Protein 3HG7 (pdb70)

Sequence (310 aa):
SQRTLLLLSQDNAHYERRLLKAAHHLPHLRILRADNQSDAEKLIGEAHILMAEPARRAKPLLAKANKLSWFQSTYAGVDVLLDARCRRDYQLTNVRGIFGPLMSEYVFGHLLSLMRQLPLYREQQKQRLWQSHPYQGLKGRTLLILGTGSIGQHIAHTGKHFGMKVLGVSRSGRERAGFDQVYQLPALNKMLAQADVIVSVLPATRETHHLFTASRFEHCKPGAILFNVGRGNAINEGDLLTALRTGKLGMAVLDVFEQEPLPADSPLWGQPNLIITPHNSAYSFPDDVAQIFVRNYIRFIDGQPLDGKIDFD

Radius of gyration: 21.92 Å; Cα contacts (8 Å, |Δi|>4): 563; chains: 1; bounding box: 62×51×42 Å

Secondary structure (DSSP, 8-state):
--EEEEEESTTHHHHHHHHHHS--TTEEEEE-SSHHHHHHHGGG-SEEEE-HHHHGGGGGG-TT--EEEESSS--GGGS-TTS--SSEEE---S--HHHHHHHHHHHHHHHHTTHHHHHHHHHTT---------STT-EEEEE--SHHHHHHHHHHHHTT-EEEEE-SS----TT-SEEE-GGGHHHHHHT-SEEEE-----SSSTTSB-TTTTT-S-TT-EEEE-S-GGGB-HHHHHHHHHTTSSSEEEES--SSSSPPTT-TTTT-TTEEE--S-SS---HHHHHHHHHHHHHHHHTTPPPTTB----

CATH classification: 3.40.50.720 (+1 more: 3.40.50.720)

Foldseek 3Di:
DQAEEEEAECCQVVLVVLVVVVPDPNYHYHYDPALVVCLVPQLRHQEYEYALVRCVVNQVSNVNHAEYEYLALDNVVQLPPPHDDNHWYFYDDDPFQVLLLCLQVVVVVCVQLVVVVVVVCVVVPHDDHDDGDALAAAEEEEEDQPSNLQSNLQSSVVSNHQYEYEPVVQDDDHSHPYYYYDVCLQVSLQRHQEYEYADADDPVLQACVPLPPNLQHDQRHEYEYLHEQRNHDVVSVLVSCVPRSYNAYEYAYHPDPPPPPPDPQVVRPRYHYHPNPSGRSDSVSSSVLVVVQVVCVVVVHDHPRTDDSD

Organism: Aeromonas salmonicida (strain A449) (NCBI:txid382245)

Solvent-accessible surface area: 15773 Å² total; per-residue (Å²): 92,126,63,6,0,0,0,0,2,123,31,3,63,51,0,35,141,36,2,135,82,43,163,21,79,115,14,87,36,32,87,0,86,76,86,68,66,0,55,154,45,1,30,70,0,43,0,0,0,0,10,4,75,64,0,66,79,0,5,87,108,1,107,110,13,48,0,0,0,0,2,88,51,41,9,71,68,0,60,35,96,210,21,59,105,95,18,54,0,0,22,1,137,42,43,13,3,69,46,10,6,116,23,0,8,43,40,0,57,29,33,28,102,60,100,70,54,73,152,98,16,143,130,118,227,81,246,93,80,57,127,123,117,31,12,174,54,54,16,0,1,0,0,11,12,44,58,42,1,48,65,0,0,93,24,0,88,143,74,40,1,90,0,7,0,8,26,169,86,19,169,100,85,64,20,17,59,79,9,62,14,77,105,14,1,78,136,19,4,59,76,0,20,2,5,0,0,21,24,93,48,68,210,126,14,96,50,14,4,18,37,57,148,10,8,114,17,78,105,47,0,10,1,0,1,10,14,91,6,46,4,1,36,27,47,41,0,15,77,4,7,160,84,50,70,6,20,37,0,0,1,0,2,14,86,109,73,123,18,55,104,134,17,89,2,132,64,16,126,30,11,49,38,20,107,103,88,11,23,79,9,98,9,80,56,0,6,98,11,0,38,110,0,2,88,72,28,65,94,72,101,120,14,49,14,106,35,107,32,155

Nearest PDB structures (foldseek):
  3hg7-assembly1_A  TM=1.003E+00  e=1.776E-60  Aeromonas salmonicida subsp. salmonicida A449
  5vg6-assembly2_B  TM=8.507E-01  e=3.715E-24  Xanthobacter autotrophicus Py2
  4zqb-assembly1_B  TM=8.256E-01  e=4.525E-23  Cereibacter sphaeroides 2.4.1
  3pp8-assembly1_A-2  TM=8.380E-01  e=1.634E-21  Salmonella enterica subsp. enterica serovar Typhimurium str. LT2
  5vg6-assembly5_G  TM=8.873E-01  e=4.651E-19  Xanthobacter autotrophicus Py2

InterPro domains:
  IPR006140 D-isomer specific 2-hydroxyacid dehydrogenase, NAD-binding domain [PF02826] (107-278)
  IPR036291 NAD(P)-binding domain superfamily [SSF51735] (101-279)

B-factor: mean 23.57, std 11.29, range [4.52, 69.73]

Structure (mmCIF, N/CA/C/O backbone):
data_3HG7
#
_entry.id   3HG7
#
_cell.length_a   117.055
_cell.length_b   117.055
_cell.length_c   64.336
_cell.angle_alpha   90.000
_cell.angle_beta   90.000
_cell.angle_gamma   90.000
#
_symmetry.space_group_name_H-M   'P 43 21 2'
#
loop_
_entity.id
_entity.type
_entity.pdbx_description
1 polymer 'D-isomer specific 2-hydroxyacid dehydrogenase family protein'
2 non-polymer GLYCEROL
3 water water
#
loop_
_atom_site.group_PDB
_atom_site.id
_atom_site.type_symbol
_atom_site.label_atom_id
_atom_site.label_alt_id
_atom_site.label_comp_id
_atom_site.label_asym_id
_atom_site.label_entity_id
_atom_site.label_seq_id
_atom_site.pdbx_PDB_ins_code
_atom_site.Cartn_x
_atom_site.Cartn_y
_atom_site.Cartn_z
_atom_site.occupancy
_atom_site.B_iso_or_equiv
_atom_site.auth_seq_id
_atom_site.auth_comp_id
_atom_site.auth_asym_id
_atom_site.auth_atom_id
_atom_site.pdbx_PDB_model_num
ATOM 1 N N . SER A 1 4 ? 18.322 -48.950 6.039 1.00 41.19 4 SER A N 1
ATOM 2 C CA . SER A 1 4 ? 18.760 -47.692 5.320 1.00 40.93 4 SER A CA 1
ATOM 3 C C . SER A 1 4 ? 18.934 -46.455 6.255 1.00 39.36 4 SER A C 1
ATOM 4 O O . SER A 1 4 ? 18.395 -45.394 5.979 1.00 40.31 4 SER A O 1
ATOM 7 N N . GLN A 1 5 ? 19.727 -46.632 7.324 1.00 36.63 5 GLN A N 1
ATOM 8 C CA . GLN A 1 5 ? 20.013 -45.676 8.463 1.00 33.29 5 GLN A CA 1
ATOM 9 C C . GLN A 1 5 ? 18.903 -45.359 9.473 1.00 28.30 5 GLN A C 1
ATOM 10 O O . GLN A 1 5 ? 19.003 -45.799 10.622 1.00 28.45 5 GLN A O 1
ATOM 16 N N . ARG A 1 6 ? 17.914 -44.545 9.096 1.00 22.88 6 ARG A N 1
ATOM 17 C CA . ARG A 1 6 ? 16.668 -44.516 9.854 1.00 18.61 6 ARG A CA 1
ATOM 18 C C . ARG A 1 6 ? 15.562 -45.145 9.031 1.00 15.54 6 ARG A C 1
ATOM 19 O O . ARG A 1 6 ? 15.656 -45.219 7.802 1.00 15.54 6 ARG A O 1
ATOM 27 N N . THR A 1 7 ? 14.516 -45.575 9.729 1.00 12.51 7 THR A N 1
ATOM 28 C CA . THR A 1 7 ? 13.323 -46.165 9.112 1.00 10.33 7 THR A CA 1
ATOM 29 C C . THR A 1 7 ? 12.093 -45.339 9.464 1.00 9.80 7 THR A C 1
ATOM 30 O O . THR A 1 7 ? 11.894 -45.020 10.626 1.00 10.22 7 THR A O 1
ATOM 34 N N . LEU A 1 8 ? 11.322 -44.978 8.447 1.00 9.85 8 LEU A N 1
ATOM 35 C CA . LEU A 1 8 ? 10.026 -44.320 8.603 1.00 9.86 8 LEU A CA 1
ATOM 36 C C . LEU A 1 8 ? 8.966 -45.388 8.324 1.00 10.71 8 LEU A C 1
ATOM 37 O O . LEU A 1 8 ? 9.072 -46.110 7.333 1.00 12.25 8 LEU A O 1
ATOM 42 N N . LEU A 1 9 ? 7.959 -45.478 9.188 1.00 10.71 9 LEU A N 1
ATOM 43 C CA . LEU A 1 9 ? 6.803 -46.338 8.896 1.00 9.85 9 LEU A CA 1
ATOM 44 C C . LEU A 1 9 ? 5.581 -45.467 8.615 1.00 8.53 9 LEU A C 1
ATOM 45 O O . LEU A 1 9 ? 5.270 -44.607 9.426 1.00 7.88 9 LEU A O 1
ATOM 50 N N . LEU A 1 10 ? 4.880 -45.747 7.496 1.00 8.71 10 LEU A N 1
ATOM 51 C CA . LEU A 1 10 ? 3.658 -45.031 7.104 1.00 10.44 10 LEU A CA 1
ATOM 5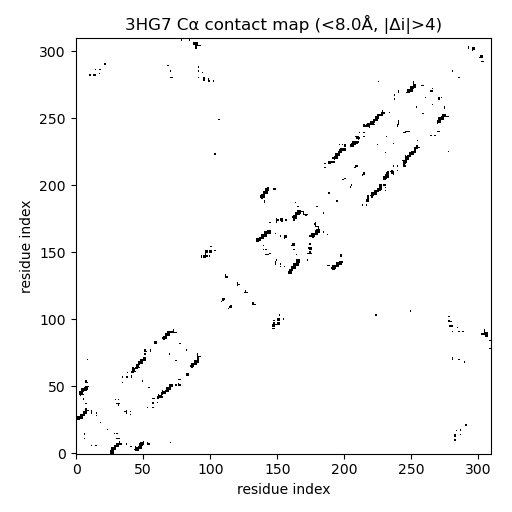2 C C . LEU A 1 10 ? 2.473 -45.891 7.523 1.00 11.13 10 LEU A C 1
ATOM 53 O O . LEU A 1 10 ? 2.393 -47.046 7.122 1.00 12.76 10 LEU A O 1
ATOM 58 N N . LEU A 1 11 ? 1.629 -45.337 8.386 1.00 11.65 11 LEU A N 1
ATOM 59 C CA . LEU A 1 11 ? 0.462 -46.024 8.935 1.00 12.89 11 LEU A CA 1
ATOM 60 C C . LEU A 1 11 ? -0.746 -45.053 8.823 1.00 11.83 11 LEU A C 1
ATOM 61 O O . LEU A 1 11 ? -1.373 -44.638 9.840 1.00 11.61 11 LEU A O 1
ATOM 66 N N . SER A 1 12 ? -1.054 -44.708 7.567 1.00 10.51 12 SER A N 1
ATOM 67 C CA . SER A 1 12 ? -2.106 -43.752 7.225 1.00 10.68 12 SER A CA 1
ATOM 68 C C . SER A 1 12 ? -3.085 -44.300 6.175 1.00 11.51 12 SER A C 1
ATOM 69 O O . SER A 1 12 ? -2.699 -45.067 5.307 1.00 10.53 12 SER A O 1
ATOM 72 N N . GLN A 1 13 ? -4.337 -43.835 6.228 1.00 12.86 13 GLN A N 1
ATOM 73 C CA . GLN A 1 13 ? -5.301 -44.221 5.186 1.00 14.35 13 GLN A CA 1
ATOM 74 C C . GLN A 1 13 ? -4.836 -43.638 3.854 1.00 13.73 13 GLN A C 1
ATOM 75 O O . GLN A 1 13 ? -5.196 -44.137 2.806 1.00 14.43 13 GLN A O 1
ATOM 81 N N . ASP A 1 14 ? -3.971 -42.614 3.914 1.00 11.36 14 ASP A N 1
ATOM 82 C CA . ASP A 1 14 ? -3.380 -42.029 2.719 1.00 12.75 14 ASP A CA 1
ATOM 83 C C . ASP A 1 14 ? -1.978 -42.545 2.370 1.00 13.39 14 ASP A C 1
ATOM 84 O O . ASP A 1 14 ? -1.221 -41.869 1.653 1.00 13.87 14 ASP A O 1
ATOM 89 N N . ASN A 1 15 ? -1.625 -43.730 2.871 1.00 11.86 15 ASN A N 1
ATOM 90 C CA . ASN A 1 15 ? -0.306 -44.328 2.623 1.00 12.06 15 ASN A CA 1
ATOM 91 C C . ASN A 1 15 ? 0.188 -44.261 1.175 1.00 12.73 15 ASN A C 1
ATOM 92 O O . ASN A 1 15 ? 1.361 -43.987 0.932 1.00 12.59 15 ASN A O 1
ATOM 97 N N . ALA A 1 16 ? -0.678 -44.602 0.223 1.00 12.25 16 ALA A N 1
ATOM 98 C CA . ALA A 1 16 ? -0.252 -44.655 -1.158 1.00 14.73 16 ALA A CA 1
ATOM 99 C C . ALA A 1 16 ? 0.233 -43.267 -1.625 1.00 14.81 16 ALA A C 1
ATOM 100 O O . ALA A 1 16 ? 1.297 -43.151 -2.250 1.00 13.75 16 ALA A O 1
ATOM 102 N N . HIS A 1 17 ? -0.526 -42.236 -1.260 1.00 14.82 17 HIS A N 1
ATOM 103 C CA . HIS A 1 17 ? -0.198 -40.854 -1.588 1.00 16.25 17 HIS A CA 1
ATOM 104 C C . HIS A 1 17 ? 1.083 -40.448 -0.834 1.00 15.57 17 HIS A C 1
ATOM 105 O O . HIS A 1 17 ? 2.019 -39.926 -1.431 1.00 16.37 17 HIS A O 1
ATOM 112 N N . TYR A 1 18 ? 1.134 -40.710 0.467 1.00 13.32 18 TYR A N 1
ATOM 113 C CA . TYR A 1 18 ? 2.367 -40.370 1.230 1.00 13.09 18 TYR A CA 1
ATOM 114 C C . TYR A 1 18 ? 3.623 -41.038 0.679 1.00 14.22 18 TYR A C 1
ATOM 115 O O . TYR A 1 18 ? 4.711 -40.418 0.623 1.00 14.41 18 TYR A O 1
ATOM 124 N N . GLU A 1 19 ? 3.504 -42.317 0.326 1.00 15.34 19 GLU A N 1
ATOM 125 C CA . GLU A 1 19 ? 4.668 -43.061 -0.180 1.00 16.69 19 GLU A CA 1
ATOM 126 C C . GLU A 1 19 ? 5.195 -42.451 -1.478 1.00 17.40 19 GLU A C 1
ATOM 127 O O . GLU A 1 19 ? 6.415 -42.315 -1.641 1.00 18.34 19 GLU A O 1
ATOM 133 N N . ARG A 1 20 ? 4.271 -42.114 -2.381 1.00 17.75 20 ARG A N 1
ATOM 134 C CA A ARG A 1 20 ? 4.616 -41.459 -3.641 0.50 17.61 20 ARG A CA 1
ATOM 135 C CA B ARG A 1 20 ? 4.558 -41.436 -3.644 0.50 17.92 20 ARG A CA 1
ATOM 136 C C . ARG A 1 20 ? 5.316 -40.135 -3.356 1.00 17.85 20 ARG A C 1
ATOM 137 O O . ARG A 1 20 ? 6.384 -39.881 -3.894 1.00 18.41 20 ARG A O 1
ATOM 152 N N . LEU A 1 21 ? 4.729 -39.314 -2.499 1.00 17.70 21 LEU A N 1
ATOM 153 C CA . LEU A 1 21 ? 5.271 -37.981 -2.218 1.00 18.28 21 LEU A CA 1
ATOM 154 C C . LEU A 1 21 ? 6.646 -38.022 -1.562 1.00 18.48 21 LEU A C 1
ATOM 155 O O . LEU A 1 21 ? 7.575 -37.273 -1.944 1.00 18.14 21 LEU A O 1
ATOM 160 N N . LEU A 1 22 ? 6.765 -38.888 -0.567 1.00 18.21 22 LEU A N 1
ATOM 161 C CA . LEU A 1 22 ? 8.030 -39.070 0.155 1.00 18.73 22 LEU A CA 1
ATOM 162 C C . LEU A 1 22 ? 9.153 -39.697 -0.670 1.00 20.64 22 LEU A C 1
ATOM 163 O O . LEU A 1 22 ? 10.329 -39.383 -0.457 1.00 19.80 22 LEU A O 1
ATOM 168 N N . LYS A 1 23 ? 8.795 -40.585 -1.598 1.00 22.85 23 LYS A N 1
ATOM 169 C CA . LYS A 1 23 ? 9.762 -41.158 -2.537 1.00 25.24 23 LYS A CA 1
ATOM 170 C C . LYS A 1 23 ? 10.236 -40.104 -3.546 1.00 26.97 23 LYS A C 1
ATOM 171 O O . LYS A 1 23 ? 11.362 -40.179 -4.046 1.00 27.46 23 LYS A O 1
ATOM 177 N N . ALA A 1 24 ? 9.377 -39.123 -3.826 1.00 27.41 24 ALA A N 1
ATOM 178 C CA . ALA A 1 24 ? 9.731 -38.034 -4.733 1.00 29.12 24 ALA A CA 1
ATOM 179 C C . ALA A 1 24 ? 10.698 -37.060 -4.050 1.00 30.73 24 ALA A C 1
ATOM 180 O O . ALA A 1 24 ? 11.553 -36.458 -4.713 1.00 30.67 24 ALA A O 1
ATOM 182 N N . ALA A 1 25 ? 10.575 -36.941 -2.723 1.00 31.12 25 ALA A N 1
ATOM 183 C CA . ALA A 1 25 ? 11.365 -35.990 -1.928 1.00 31.99 25 ALA A CA 1
ATOM 184 C C . ALA A 1 25 ? 12.838 -36.376 -1.797 1.00 33.19 25 ALA A C 1
ATOM 185 O O . ALA A 1 25 ? 13.661 -35.545 -1.389 1.00 33.63 25 ALA A O 1
ATOM 187 N N . HIS A 1 26 ? 13.146 -37.632 -2.130 1.00 33.50 26 HIS A N 1
ATOM 188 C CA A HIS A 1 26 ? 14.519 -38.146 -2.105 0.50 34.14 26 HIS A CA 1
ATOM 189 C CA B HIS A 1 26 ? 14.504 -38.170 -2.079 0.50 34.09 26 HIS A CA 1
ATOM 190 C C . HIS A 1 26 ? 15.251 -37.723 -0.818 1.00 34.22 26 HIS A C 1
ATOM 191 O O . HIS A 1 26 ? 16.089 -36.817 -0.838 1.00 35.19 26 HIS A O 1
ATOM 204 N N . LEU A 1 27 ? 14.900 -38.371 0.292 1.00 32.56 27 LEU A N 1
ATOM 205 C CA . LEU A 1 27 ? 15.484 -38.117 1.597 1.00 30.99 27 LEU A CA 1
ATOM 206 C C . LEU A 1 27 ? 16.526 -39.191 1.795 1.00 29.12 27 LEU A C 1
ATOM 207 O O . LEU A 1 27 ? 16.208 -40.382 1.773 1.00 27.32 27 LEU A O 1
ATOM 212 N N . PRO A 1 28 ? 17.793 -38.780 1.944 1.00 28.96 28 PRO A N 1
ATOM 213 C CA . PRO A 1 28 ? 18.854 -39.779 2.049 1.00 28.06 28 PRO A CA 1
ATOM 214 C C . PRO A 1 28 ? 18.838 -40.465 3.412 1.00 26.28 28 PRO A C 1
ATOM 215 O O . PRO A 1 28 ? 18.343 -39.902 4.381 1.00 26.18 28 PRO A O 1
ATOM 219 N N . HIS A 1 29 ? 19.348 -41.687 3.469 1.00 26.13 29 HIS A N 1
ATOM 220 C CA . HIS A 1 29 ? 19.485 -42.418 4.721 1.00 25.60 29 HIS A CA 1
ATOM 221 C C . HIS A 1 29 ? 18.123 -42.632 5.407 1.00 23.01 29 HIS A C 1
ATOM 222 O O . HIS A 1 29 ? 18.038 -42.664 6.643 1.00 22.88 29 HIS A O 1
ATOM 229 N N . LEU A 1 30 ? 17.058 -42.774 4.616 1.00 20.30 30 LEU A N 1
ATOM 230 C CA . LEU A 1 30 ? 15.745 -43.050 5.202 1.00 18.57 30 LEU A CA 1
ATOM 231 C C . LEU A 1 30 ? 15.044 -44.184 4.477 1.00 17.52 30 LEU A C 1
ATOM 232 O O . LEU A 1 30 ? 14.686 -44.030 3.321 1.00 18.04 30 LEU A O 1
ATOM 237 N N . ARG A 1 31 ? 14.866 -45.314 5.154 1.00 17.19 31 ARG A N 1
ATOM 238 C CA . ARG A 1 31 ? 14.072 -46.426 4.583 1.00 17.95 31 ARG A CA 1
ATOM 239 C C . ARG A 1 31 ? 12.592 -46.140 4.868 1.00 17.60 31 ARG A C 1
ATOM 240 O O . ARG A 1 31 ? 12.225 -45.916 6.023 1.00 18.42 31 ARG A O 1
ATOM 248 N N . ILE A 1 32 ? 11.759 -46.186 3.832 1.00 16.02 32 ILE A N 1
ATOM 249 C CA . ILE A 1 32 ? 10.332 -45.873 3.952 1.00 16.53 32 ILE A CA 1
ATOM 250 C C . ILE A 1 32 ? 9.533 -47.158 3.852 1.00 16.23 32 ILE A C 1
ATOM 251 O O . ILE A 1 32 ? 9.588 -47.861 2.832 1.00 17.04 32 ILE A O 1
ATOM 256 N N . LEU A 1 33 ? 8.845 -47.489 4.934 1.00 15.28 33 LEU A N 1
ATOM 257 C CA . LEU A 1 33 ? 8.103 -48.737 5.005 1.00 15.49 33 LEU A CA 1
ATOM 258 C C . LEU A 1 33 ? 6.665 -48.352 5.087 1.00 15.19 33 LEU A C 1
ATOM 259 O O . LEU A 1 33 ? 6.347 -47.228 5.487 1.00 14.26 33 LEU A O 1
ATOM 264 N N . ARG A 1 34 ? 5.795 -49.282 4.700 1.00 14.98 34 ARG A N 1
ATOM 265 C CA . ARG A 1 34 ? 4.393 -48.949 4.674 1.00 14.85 34 ARG A CA 1
ATOM 266 C C . ARG A 1 34 ? 3.596 -50.113 5.253 1.00 14.02 34 ARG A C 1
ATOM 267 O O . ARG A 1 34 ? 3.874 -51.279 4.942 1.00 13.26 34 ARG A O 1
ATOM 275 N N . ALA A 1 35 ? 2.591 -49.810 6.072 1.00 13.74 35 ALA A N 1
ATOM 276 C CA . ALA A 1 35 ? 1.651 -50.880 6.480 1.00 14.25 35 ALA A CA 1
ATOM 277 C C . ALA A 1 35 ? 0.222 -50.418 6.333 1.00 12.28 35 ALA A C 1
ATOM 278 O O . ALA A 1 35 ? -0.163 -49.471 6.990 1.00 11.07 35 ALA A O 1
ATOM 280 N N . ASP A 1 36 ? -0.552 -51.092 5.465 1.00 12.78 36 ASP A N 1
ATOM 281 C CA . ASP A 1 36 ? -1.939 -50.711 5.157 1.00 14.03 36 ASP A CA 1
ATOM 282 C C . ASP A 1 36 ? -2.995 -51.304 6.084 1.00 13.43 36 ASP A C 1
ATOM 283 O O . ASP A 1 36 ? -4.175 -50.938 5.991 1.00 14.15 36 ASP A O 1
ATOM 288 N N . ASN A 1 37 ? -2.571 -52.223 6.961 1.00 13.11 37 ASN A N 1
ATOM 289 C CA . ASN A 1 37 ? -3.414 -52.698 8.044 1.00 14.14 37 ASN A CA 1
ATOM 290 C C . ASN A 1 37 ? -2.629 -52.893 9.337 1.00 14.52 37 ASN A C 1
ATOM 291 O O . ASN A 1 37 ? -1.403 -52.712 9.360 1.00 14.44 37 ASN A O 1
ATOM 296 N N . GLN A 1 38 ? -3.336 -53.218 10.418 1.00 15.58 38 GLN A N 1
ATOM 297 C CA . GLN A 1 38 ? -2.685 -53.325 11.719 1.00 16.64 38 GLN A CA 1
ATOM 298 C C . GLN A 1 38 ? -1.786 -54.541 11.804 1.00 16.20 38 GLN A C 1
ATOM 299 O O . GLN A 1 38 ? -0.702 -54.468 12.389 1.00 16.96 38 GLN A O 1
ATOM 305 N N . SER A 1 39 ? -2.214 -55.645 11.195 1.00 15.71 39 SER A N 1
ATOM 306 C CA . SER A 1 39 ? -1.442 -56.870 11.188 1.00 16.61 39 SER A CA 1
ATOM 307 C C . SER A 1 39 ? -0.034 -56.697 10.587 1.00 17.41 39 SER A C 1
ATOM 308 O O . SER A 1 39 ? 0.970 -57.143 11.173 1.00 17.53 39 SER A O 1
ATOM 311 N N . ASP A 1 40 ? 0.044 -56.056 9.421 1.00 17.56 40 ASP A N 1
ATOM 312 C CA . ASP A 1 40 ? 1.346 -55.779 8.794 1.00 17.58 40 ASP A CA 1
ATOM 313 C C . ASP A 1 40 ? 2.150 -54.813 9.643 1.00 17.76 40 ASP A C 1
ATOM 314 O O . ASP A 1 40 ? 3.378 -54.930 9.744 1.00 19.40 40 ASP A O 1
ATOM 319 N N . ALA A 1 41 ? 1.476 -53.869 10.286 1.00 16.91 41 ALA A N 1
ATOM 320 C CA . ALA A 1 41 ? 2.184 -52.914 11.144 1.00 17.44 41 ALA A CA 1
ATOM 321 C C . ALA A 1 41 ? 2.820 -53.572 12.368 1.00 18.46 41 ALA A C 1
ATOM 322 O O . ALA A 1 41 ? 3.896 -53.149 12.819 1.00 18.19 41 ALA A O 1
ATOM 324 N N . GLU A 1 42 ? 2.166 -54.609 12.907 1.00 18.84 42 GLU A N 1
ATOM 325 C CA . GLU A 1 42 ? 2.700 -55.349 14.074 1.00 18.76 42 GLU A CA 1
ATOM 326 C C . GLU A 1 42 ? 4.117 -55.791 13.881 1.00 18.68 42 GLU A C 1
ATOM 327 O O . GLU A 1 42 ? 4.910 -55.765 14.822 1.00 17.95 42 GLU A O 1
ATOM 333 N N . LYS A 1 43 ? 4.421 -56.243 12.667 1.00 18.72 43 LYS A N 1
ATOM 334 C CA . LYS A 1 43 ? 5.707 -56.767 12.343 1.00 20.08 43 LYS A CA 1
ATOM 335 C C . LYS A 1 43 ? 6.749 -55.693 12.132 1.00 18.89 43 LYS A C 1
ATOM 336 O O . LYS A 1 43 ? 7.942 -55.981 12.200 1.00 20.16 43 LYS A O 1
ATOM 342 N N . LEU A 1 44 ? 6.305 -54.471 11.867 1.00 17.13 44 LEU A N 1
ATOM 343 C CA . LEU A 1 44 ? 7.218 -53.430 11.396 1.00 15.95 44 LEU A CA 1
ATOM 344 C C . LEU A 1 44 ? 7.462 -52.299 12.368 1.00 14.12 44 LEU A C 1
ATOM 345 O O . LEU A 1 44 ? 8.498 -51.655 12.280 1.00 14.15 44 LEU A O 1
ATOM 350 N N . ILE A 1 45 ? 6.549 -52.064 13.299 1.00 12.60 45 ILE A N 1
ATOM 351 C CA . ILE A 1 45 ? 6.612 -50.815 14.064 1.00 13.11 45 ILE A CA 1
ATOM 352 C C . ILE A 1 45 ? 7.817 -50.767 14.997 1.00 13.12 45 ILE A C 1
ATOM 353 O O . ILE A 1 45 ? 8.386 -49.686 15.233 1.00 12.83 45 ILE A O 1
ATOM 358 N N . GLY A 1 46 ? 8.228 -51.939 15.498 1.00 12.95 46 GLY A N 1
ATOM 359 C CA . GLY A 1 46 ? 9.410 -51.990 16.363 1.00 12.80 46 GLY A CA 1
ATOM 360 C C . GLY A 1 46 ? 10.670 -51.528 15.661 1.00 12.23 46 GLY A C 1
ATOM 361 O O . GLY A 1 46 ? 11.643 -51.166 16.330 1.00 11.95 46 GLY A O 1
ATOM 362 N N . GLU A 1 47 ? 10.654 -51.557 14.326 1.00 12.87 47 GLU A N 1
ATOM 363 C CA . GLU A 1 47 ? 11.774 -51.090 13.526 1.00 14.37 47 GLU A CA 1
ATOM 364 C C . GLU A 1 47 ? 11.795 -49.600 13.159 1.00 11.90 47 GLU A C 1
ATOM 365 O O . GLU A 1 47 ? 12.796 -49.122 12.621 1.00 12.75 47 GLU A O 1
ATOM 371 N N . ALA A 1 48 ? 10.720 -48.887 13.470 1.00 9.75 48 ALA A N 1
ATOM 372 C CA . ALA A 1 48 ? 10.554 -47.497 13.000 1.00 9.97 48 ALA A CA 1
ATOM 373 C C . ALA A 1 48 ? 11.170 -46.502 13.966 1.00 9.58 48 ALA A C 1
ATOM 374 O O . ALA A 1 48 ? 10.780 -46.431 15.147 1.00 10.18 48 ALA A O 1
ATOM 376 N N . HIS A 1 49 ? 12.133 -45.737 13.469 1.00 8.96 49 HIS A N 1
ATOM 377 C CA . HIS A 1 49 ? 12.559 -44.534 14.181 1.00 8.99 49 HIS A CA 1
ATOM 378 C C . HIS A 1 49 ? 11.587 -43.372 14.031 1.00 8.59 49 HIS A C 1
ATOM 379 O O . HIS A 1 49 ? 11.466 -42.566 14.941 1.00 8.91 49 HIS A O 1
ATOM 386 N N . ILE A 1 50 ? 10.903 -43.304 12.892 1.00 8.39 50 ILE A N 1
ATOM 387 C CA . ILE A 1 50 ? 9.976 -42.200 12.614 1.00 7.91 50 ILE A CA 1
ATOM 388 C C . ILE A 1 50 ? 8.668 -42.831 12.240 1.00 8.35 50 ILE A C 1
ATOM 389 O O . ILE A 1 50 ? 8.661 -43.828 11.542 1.00 9.20 50 ILE A O 1
ATOM 394 N N . LEU A 1 51 ? 7.558 -42.249 12.682 1.00 7.35 51 LEU A N 1
ATOM 395 C CA . LEU A 1 51 ? 6.246 -42.765 12.278 1.00 8.35 51 LEU A CA 1
ATOM 396 C C . LEU A 1 51 ? 5.391 -41.606 11.717 1.00 9.53 51 LEU A C 1
ATOM 397 O O . LEU A 1 51 ? 5.372 -40.500 12.286 1.00 10.15 51 LEU A O 1
ATOM 402 N N . MET A 1 52 ? 4.690 -41.841 10.607 1.00 10.08 52 MET A N 1
ATOM 403 C CA . MET A 1 52 ? 3.651 -40.876 10.181 1.00 10.41 52 MET A CA 1
ATOM 404 C C . MET A 1 52 ? 2.336 -41.646 10.071 1.00 10.04 52 MET A C 1
ATOM 405 O O . MET A 1 52 ? 2.277 -42.639 9.336 1.00 10.92 52 MET A O 1
ATOM 410 N N . ALA A 1 53 ? 1.324 -41.210 10.813 1.00 10.26 53 ALA A N 1
ATOM 411 C CA . ALA A 1 53 ? 0.109 -42.032 11.014 1.00 10.50 53 ALA A CA 1
ATOM 412 C C . ALA A 1 53 ? -1.024 -41.203 11.530 1.00 10.49 53 ALA A C 1
ATOM 413 O O . ALA A 1 53 ? -0.818 -40.095 12.027 1.00 9.84 53 ALA A O 1
ATOM 415 N N . GLU A 1 54 ? -2.239 -41.749 11.420 1.00 11.02 54 GLU A N 1
ATOM 416 C CA . GLU A 1 54 ? -3.362 -41.172 12.157 1.00 10.74 54 GLU A CA 1
ATOM 417 C C . GLU A 1 54 ? -3.182 -41.684 13.568 1.00 10.73 54 GLU A C 1
ATOM 418 O O . GLU A 1 54 ? -2.794 -42.852 13.761 1.00 9.74 54 GLU A O 1
ATOM 424 N N . PRO A 1 55 ? -3.414 -40.815 14.575 1.00 10.91 55 PRO A N 1
ATOM 425 C CA . PRO A 1 55 ? -3.320 -41.248 15.985 1.00 10.94 55 PRO A CA 1
ATOM 426 C C . PRO A 1 55 ? -4.048 -42.538 16.319 1.00 11.79 55 PRO A C 1
ATOM 427 O O . PRO A 1 55 ? -3.450 -43.406 16.957 1.00 11.31 55 PRO A O 1
ATOM 431 N N . ALA A 1 56 ? -5.309 -42.682 15.888 1.00 12.77 56 ALA A N 1
ATOM 432 C CA . ALA A 1 56 ? -6.055 -43.928 16.185 1.00 13.37 56 ALA A CA 1
ATOM 433 C C . ALA A 1 56 ? -5.404 -45.172 15.591 1.00 12.53 56 ALA A C 1
ATOM 434 O O . ALA A 1 56 ? -5.555 -46.255 16.115 1.00 12.26 56 ALA A O 1
ATOM 436 N N . ARG A 1 57 ? -4.699 -45.038 14.482 1.00 11.25 57 ARG A N 1
ATOM 437 C CA A ARG A 1 57 ? -4.034 -46.216 13.968 0.50 12.08 57 ARG A CA 1
ATOM 438 C CA B ARG A 1 57 ? -3.997 -46.177 13.892 0.50 12.47 57 ARG A CA 1
ATOM 439 C C . ARG A 1 57 ? -2.760 -46.580 14.676 1.00 12.06 57 ARG A C 1
ATOM 440 O O . ARG A 1 57 ? -2.450 -47.771 14.825 1.00 12.00 57 ARG A O 1
ATOM 455 N N . ALA A 1 58 ? -2.045 -45.584 15.129 1.00 11.61 58 ALA A N 1
ATOM 456 C CA . ALA A 1 58 ? -0.793 -45.840 15.851 1.00 11.87 58 ALA A CA 1
ATOM 457 C C . ALA A 1 58 ? -1.034 -46.344 17.265 1.00 13.45 58 ALA A C 1
ATOM 458 O O . ALA A 1 58 ? -0.271 -47.165 17.772 1.00 13.11 58 ALA A O 1
ATOM 460 N N . LYS A 1 59 ? -2.076 -45.827 17.913 1.00 15.11 59 LYS A N 1
ATOM 461 C CA . LYS A 1 59 ? -2.304 -46.062 19.348 1.00 17.52 59 LYS A CA 1
ATOM 462 C C . LYS A 1 59 ? -2.192 -47.510 19.852 1.00 18.70 59 LYS A C 1
ATOM 463 O O . LYS A 1 59 ? -1.503 -47.733 20.861 1.00 19.64 59 LYS A O 1
ATOM 469 N N . PRO A 1 60 ? -2.839 -48.491 19.162 1.00 18.77 60 PRO A N 1
ATOM 470 C CA . PRO A 1 60 ? -2.722 -49.905 19.563 1.00 18.97 60 PRO A CA 1
ATOM 471 C C . PRO A 1 60 ? -1.345 -50.531 19.301 1.00 18.80 60 PRO A C 1
ATOM 472 O O . PRO A 1 60 ? -1.061 -51.619 19.799 1.00 20.29 60 PRO A O 1
ATOM 476 N N . LEU A 1 61 ? -0.507 -49.860 18.520 1.00 17.25 61 LEU A N 1
ATOM 477 C CA . LEU A 1 61 ? 0.810 -50.396 18.167 1.00 15.03 61 LEU A CA 1
ATOM 478 C C . LEU A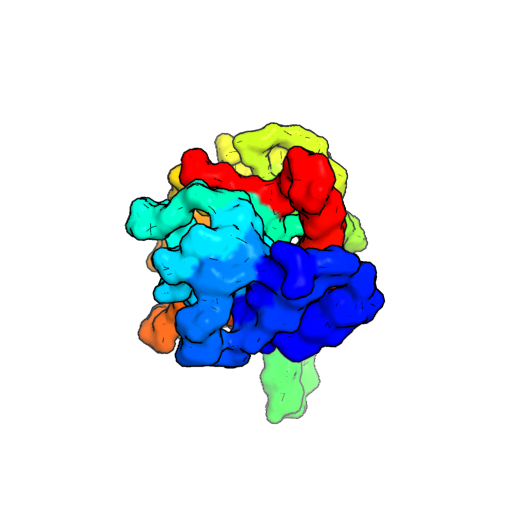 1 61 ? 1.919 -49.719 18.983 1.00 12.74 61 LEU A C 1
ATOM 479 O O . LEU A 1 61 ? 3.062 -50.194 18.996 1.00 12.56 61 LEU A O 1
ATOM 484 N N . LEU A 1 62 ? 1.592 -48.636 19.681 1.00 12.60 62 LEU A N 1
ATOM 485 C CA . LEU A 1 62 ? 2.634 -47.766 20.259 1.00 13.38 62 LEU A CA 1
ATOM 486 C C . LEU A 1 62 ? 3.530 -48.446 21.287 1.00 11.58 62 LEU A C 1
ATOM 487 O O . LEU A 1 62 ? 4.727 -48.143 21.336 1.00 11.19 62 LEU A O 1
ATOM 492 N N . ALA A 1 63 ? 2.972 -49.352 22.105 1.00 10.06 63 ALA A N 1
ATOM 493 C CA . ALA A 1 63 ? 3.817 -50.070 23.095 1.00 10.65 63 ALA A CA 1
ATOM 494 C C . ALA A 1 63 ? 4.923 -50.883 22.446 1.00 10.07 63 ALA A C 1
ATOM 495 O O . ALA A 1 63 ? 5.928 -51.160 23.101 1.00 10.95 63 ALA A O 1
ATOM 497 N N . LYS A 1 64 ? 4.764 -51.254 21.171 1.00 10.33 64 LYS A N 1
ATOM 498 C CA . LYS A 1 64 ? 5.804 -51.995 20.408 1.00 10.44 64 LYS A CA 1
ATOM 499 C C . LYS A 1 64 ? 6.847 -51.100 19.707 1.00 9.88 64 LYS A C 1
ATOM 500 O O . LYS A 1 64 ? 7.870 -51.614 19.192 1.00 9.63 64 LYS A O 1
ATOM 506 N N . ALA A 1 65 ? 6.589 -49.790 19.717 1.00 8.45 65 ALA A N 1
ATOM 507 C CA . ALA A 1 65 ? 7.394 -48.812 18.988 1.00 7.85 65 ALA A CA 1
ATOM 508 C C . ALA A 1 65 ? 8.655 -48.430 19.786 1.00 9.43 65 ALA A C 1
ATOM 509 O O . ALA A 1 65 ? 8.859 -47.259 20.141 1.00 10.28 65 ALA A O 1
ATOM 511 N N . ASN A 1 66 ? 9.491 -49.438 20.053 1.00 8.98 66 ASN A N 1
ATOM 512 C CA . ASN A 1 66 ? 10.617 -49.252 20.970 1.00 10.59 66 ASN A CA 1
ATOM 513 C C . ASN A 1 66 ? 11.884 -48.616 20.376 1.00 12.40 66 ASN A C 1
ATOM 514 O O . ASN A 1 66 ? 12.888 -48.422 21.093 1.00 13.68 66 ASN A O 1
ATOM 519 N N . LYS A 1 67 ? 11.826 -48.276 19.089 1.00 11.08 67 LYS A N 1
ATOM 520 C CA . LYS A 1 67 ? 12.874 -47.465 18.463 1.00 10.37 67 LYS A CA 1
ATOM 521 C C . LYS A 1 67 ? 12.354 -46.077 18.105 1.00 9.80 67 LYS A C 1
ATOM 522 O O . LYS A 1 67 ? 13.068 -45.264 17.495 1.00 9.85 67 LYS A O 1
ATOM 528 N N . LEU A 1 68 ? 11.109 -45.801 18.464 1.00 9.68 68 LEU A N 1
ATOM 529 C CA . LEU A 1 68 ? 10.468 -44.568 18.003 1.00 9.87 68 LEU A CA 1
ATOM 530 C C . LEU A 1 68 ? 11.013 -43.310 18.690 1.00 10.87 68 LEU A C 1
ATOM 531 O O . LEU A 1 68 ? 11.048 -43.255 19.923 1.00 12.05 68 LEU A O 1
ATOM 536 N N . SER A 1 69 ? 11.438 -42.350 17.868 1.00 8.62 69 SER A N 1
ATOM 537 C CA . SER A 1 69 ? 11.993 -41.061 18.253 1.00 9.01 69 SER A CA 1
ATOM 538 C C . SER A 1 69 ? 11.062 -39.899 17.941 1.00 8.61 69 SER A C 1
ATOM 539 O O . SER A 1 69 ? 10.995 -38.896 18.697 1.00 8.94 69 SER A O 1
ATOM 542 N N . TRP A 1 70 ? 10.403 -39.994 16.786 1.00 8.74 70 TRP A N 1
ATOM 543 C CA . TRP A 1 70 ? 9.503 -38.930 16.301 1.00 8.75 70 TRP A CA 1
ATOM 544 C C . TRP A 1 70 ? 8.285 -39.483 15.524 1.00 9.82 70 TRP A C 1
ATOM 545 O O . TRP A 1 70 ? 8.404 -40.263 14.576 1.00 9.13 70 TRP A O 1
ATOM 556 N N . PHE A 1 71 ? 7.112 -39.062 15.977 1.00 9.95 71 PHE A N 1
ATOM 557 C CA . PHE A 1 71 ? 5.813 -39.438 15.368 1.00 10.45 71 PHE A CA 1
ATOM 558 C C . PHE A 1 71 ? 5.183 -38.148 14.865 1.00 9.94 71 PHE A C 1
ATOM 559 O O . PHE A 1 71 ? 4.875 -37.238 15.639 1.00 11.62 71 PHE A O 1
ATOM 567 N N . GLN A 1 72 ? 5.043 -38.057 13.555 1.00 10.22 72 GLN A N 1
ATOM 568 C CA . GLN A 1 72 ? 4.282 -36.990 12.915 1.00 9.43 72 GLN A CA 1
ATOM 569 C C . GLN A 1 72 ? 2.849 -37.493 12.712 1.00 10.09 72 GLN A C 1
ATOM 570 O O . GLN A 1 72 ? 2.617 -38.402 11.880 1.00 9.64 72 GLN A O 1
ATOM 576 N N . SER A 1 73 ? 1.924 -36.927 13.478 1.00 11.56 73 SER A N 1
ATOM 577 C CA . SER A 1 73 ? 0.475 -37.168 13.273 1.00 13.34 73 SER A CA 1
ATOM 578 C C . SER A 1 73 ? -0.006 -36.499 11.984 1.00 13.25 73 SER A C 1
ATOM 579 O O . SER A 1 73 ? 0.451 -35.423 11.626 1.00 13.86 73 SER A O 1
ATOM 582 N N . THR A 1 74 ? -0.930 -37.149 11.274 1.00 13.33 74 THR A N 1
ATOM 583 C CA . THR A 1 74 ? -1.480 -36.571 10.042 1.00 14.46 74 THR A CA 1
ATOM 584 C C . THR A 1 74 ? -2.691 -35.741 10.388 1.00 14.38 74 THR A C 1
ATOM 585 O O . THR A 1 74 ? -3.286 -35.092 9.519 1.00 14.96 74 THR A O 1
ATOM 589 N N . TYR A 1 75 ? -3.073 -35.765 11.655 1.00 14.69 75 TYR A N 1
ATOM 590 C CA . TYR A 1 75 ? -4.253 -35.032 12.109 1.00 16.52 75 TYR A CA 1
ATOM 591 C C . TYR A 1 75 ? -3.850 -33.953 13.089 1.00 15.15 75 TYR A C 1
ATOM 592 O O . TYR A 1 75 ? -2.849 -34.054 13.826 1.00 13.96 75 TYR A O 1
ATOM 601 N N . ALA A 1 76 ? -4.669 -32.910 13.150 1.00 15.09 76 ALA A N 1
ATOM 602 C CA . ALA A 1 76 ? -4.473 -31.899 14.164 1.00 14.63 76 ALA A CA 1
ATOM 603 C C . ALA A 1 76 ? -4.752 -32.470 15.553 1.00 14.13 76 ALA A C 1
ATOM 604 O O . ALA A 1 76 ? -4.048 -32.166 16.502 1.00 14.19 76 ALA A O 1
ATOM 606 N N . GLY A 1 77 ? -5.781 -33.300 15.672 1.00 14.30 77 GLY A N 1
ATOM 607 C CA . GLY A 1 77 ? -6.188 -33.795 16.989 1.00 15.26 77 GLY A CA 1
ATOM 608 C C . GLY A 1 77 ? -5.383 -35.026 17.397 1.00 15.68 77 GLY A C 1
ATOM 609 O O . GLY A 1 77 ? -5.331 -35.998 16.646 1.00 16.61 77 GLY A O 1
ATOM 610 N N . VAL A 1 78 ? -4.796 -35.002 18.588 1.00 15.67 78 VAL A N 1
ATOM 611 C CA . VAL A 1 78 ? -3.910 -36.102 19.039 1.00 17.57 78 VAL A CA 1
ATOM 612 C C . VAL A 1 78 ? -4.303 -36.544 20.435 1.00 19.84 78 VAL A C 1
ATOM 613 O O . VAL A 1 78 ? -3.559 -37.248 21.102 1.00 20.21 78 VAL A O 1
ATOM 617 N N . ASP A 1 79 ? -5.492 -36.127 20.888 1.00 21.75 79 ASP A N 1
ATOM 618 C CA . ASP A 1 79 ? -5.881 -36.420 22.267 1.00 23.39 79 ASP A CA 1
ATOM 619 C C . ASP A 1 79 ? -5.802 -37.864 22.685 1.00 21.28 79 ASP A C 1
ATOM 620 O O . ASP A 1 79 ? -5.504 -38.158 23.838 1.00 21.62 79 ASP A O 1
ATOM 625 N N . VAL A 1 80 ? -6.032 -38.785 21.761 1.00 19.75 80 VAL A N 1
ATOM 626 C CA . VAL A 1 80 ? -5.973 -40.191 22.118 1.00 18.90 80 VAL A CA 1
ATOM 627 C C . VAL A 1 80 ? -4.557 -40.631 22.529 1.00 18.52 80 VAL A C 1
ATOM 628 O O . VAL A 1 80 ? -4.388 -41.658 23.177 1.00 18.98 80 VAL A O 1
ATOM 632 N N . LEU A 1 81 ? -3.555 -39.830 22.165 1.00 17.36 81 LEU A N 1
ATOM 633 C CA . LEU A 1 81 ? -2.150 -40.122 22.486 1.00 17.07 81 LEU A CA 1
ATOM 634 C C . LEU A 1 81 ? -1.674 -39.487 23.801 1.00 18.59 81 LEU A C 1
ATOM 635 O O . LEU A 1 81 ? -0.542 -39.730 24.242 1.00 17.46 81 LEU A O 1
ATOM 640 N N . LEU A 1 82 ? -2.542 -38.691 24.431 1.00 20.13 82 LEU A N 1
ATOM 641 C CA . LEU A 1 82 ? -2.220 -38.059 25.708 1.00 22.93 82 LEU A CA 1
ATOM 642 C C . LEU A 1 82 ? -2.705 -38.916 26.874 1.00 25.05 82 LEU A C 1
ATOM 643 O O . LEU A 1 82 ? -2.501 -38.572 28.046 1.00 25.49 82 LEU A O 1
ATOM 648 N N . ASP A 1 83 ? -3.355 -40.026 26.535 1.00 26.14 83 ASP A N 1
ATOM 649 C CA . ASP A 1 83 ? -3.778 -41.029 27.497 1.00 28.08 83 ASP A CA 1
ATOM 650 C C . ASP A 1 83 ? -2.600 -41.379 28.407 1.00 29.00 83 ASP A C 1
ATOM 651 O O . ASP A 1 83 ? -1.490 -41.646 27.928 1.00 28.62 83 ASP A O 1
ATOM 656 N N . ALA A 1 84 ? -2.850 -41.346 29.717 1.00 29.81 84 ALA A N 1
ATOM 657 C CA . ALA A 1 84 ? -1.837 -41.632 30.731 1.00 30.28 84 ALA A CA 1
ATOM 658 C C . ALA A 1 84 ? -1.236 -43.035 30.600 1.00 30.35 84 ALA A C 1
ATOM 659 O O . ALA A 1 84 ? -0.131 -43.290 31.077 1.00 30.49 84 ALA A O 1
ATOM 661 N N . ARG A 1 85 ? -1.977 -43.935 29.957 1.00 30.59 85 ARG A N 1
ATOM 662 C CA . ARG A 1 85 ? -1.523 -45.306 29.715 1.00 30.61 85 ARG A CA 1
ATOM 663 C C . ARG A 1 85 ? -0.458 -45.396 28.616 1.00 28.78 85 ARG A C 1
ATOM 664 O O . ARG A 1 85 ? 0.256 -46.395 28.540 1.00 28.73 85 ARG A O 1
ATOM 672 N N . CYS A 1 86 ? -0.371 -44.369 27.767 1.00 26.49 86 CYS A N 1
ATOM 673 C CA . CYS A 1 86 ? 0.561 -44.369 26.630 1.00 23.90 86 CYS A CA 1
ATOM 674 C C . CYS A 1 86 ? 1.941 -43.831 26.987 1.00 21.08 86 CYS A C 1
ATOM 675 O O . CYS A 1 86 ? 2.090 -42.937 27.838 1.00 19.50 86 CYS A O 1
ATOM 678 N N . ARG A 1 87 ? 2.937 -44.362 26.282 1.00 19.05 87 ARG A N 1
ATOM 679 C CA . ARG A 1 87 ? 4.316 -43.919 26.395 1.00 17.68 87 ARG A CA 1
ATOM 680 C C . ARG A 1 87 ? 4.490 -42.461 25.985 1.00 17.16 87 ARG A C 1
ATOM 681 O O . ARG A 1 87 ? 3.736 -41.924 25.172 1.00 15.89 87 ARG A O 1
ATOM 689 N N . ARG A 1 88 ? 5.517 -41.836 26.547 1.00 18.40 88 ARG A N 1
ATOM 690 C CA . ARG A 1 88 ? 5.825 -40.449 26.245 1.00 19.75 88 ARG A CA 1
ATOM 691 C C . ARG A 1 88 ? 7.295 -40.234 25.909 1.00 19.13 88 ARG A C 1
ATOM 692 O O . ARG A 1 88 ? 7.787 -39.103 25.954 1.00 20.37 88 ARG A O 1
ATOM 700 N N . ASP A 1 89 ? 7.988 -41.308 25.536 1.00 17.12 89 ASP A N 1
ATOM 701 C CA . ASP A 1 89 ? 9.436 -41.264 25.348 1.00 16.18 89 ASP A CA 1
ATOM 702 C C . ASP A 1 89 ? 9.817 -41.050 23.880 1.00 15.13 89 ASP A C 1
ATOM 703 O O . ASP A 1 89 ? 10.722 -41.720 23.363 1.00 15.23 89 ASP A O 1
ATOM 708 N N . TYR A 1 90 ? 9.098 -40.146 23.228 1.00 14.04 90 TYR A N 1
ATOM 709 C CA . TYR A 1 90 ? 9.298 -39.763 21.836 1.00 12.73 90 TYR A CA 1
ATOM 710 C C . TYR A 1 90 ? 8.734 -38.347 21.597 1.00 12.13 90 TYR A C 1
ATOM 711 O O . TYR A 1 90 ? 7.994 -37.796 22.439 1.00 13.32 90 TYR A O 1
ATOM 720 N N . GLN A 1 91 ? 9.065 -37.760 20.453 1.00 9.59 91 GLN A N 1
ATOM 721 C CA . GLN A 1 91 ? 8.548 -36.449 20.097 1.00 10.87 91 GLN A CA 1
ATOM 722 C C . GLN A 1 91 ? 7.298 -36.639 19.266 1.00 10.55 91 GLN A C 1
ATOM 723 O O . GLN A 1 91 ? 7.347 -37.274 18.217 1.00 9.72 91 GLN A O 1
ATOM 729 N N . LEU A 1 92 ? 6.195 -36.076 19.726 1.00 11.64 92 LEU A N 1
ATOM 730 C CA . LEU A 1 92 ? 4.961 -36.076 18.919 1.00 11.72 92 LEU A CA 1
ATOM 731 C C . LEU A 1 92 ? 4.747 -34.692 18.305 1.00 10.73 92 LEU A C 1
ATOM 732 O O . LEU A 1 92 ? 4.805 -33.681 19.026 1.00 11.60 92 LEU A O 1
ATOM 737 N N . THR A 1 93 ? 4.505 -34.640 16.988 1.00 9.97 93 THR A N 1
ATOM 738 C CA . THR A 1 93 ? 4.045 -33.402 16.340 1.00 10.41 93 THR A CA 1
ATOM 739 C C . THR A 1 93 ? 2.701 -33.606 15.657 1.00 11.56 93 THR A C 1
ATOM 740 O O . THR A 1 93 ? 2.386 -34.698 15.190 1.00 11.00 93 THR A O 1
ATOM 744 N N . ASN A 1 94 ? 1.904 -32.552 15.591 1.00 11.97 94 ASN A N 1
ATOM 745 C CA . ASN A 1 94 ? 0.651 -32.657 14.872 1.00 13.09 94 ASN A CA 1
ATOM 746 C C . ASN A 1 94 ? 0.732 -31.808 13.628 1.00 12.97 94 ASN A C 1
ATOM 747 O O . ASN A 1 94 ? 1.832 -31.367 13.259 1.00 13.24 94 ASN A O 1
ATOM 752 N N . VAL A 1 95 ? -0.423 -31.565 12.993 1.00 12.55 95 VAL A N 1
ATOM 753 C CA . VAL A 1 95 ? -0.523 -30.775 11.785 1.00 13.36 95 VAL A CA 1
ATOM 754 C C . VAL A 1 95 ? -1.194 -29.449 12.168 1.00 15.31 95 VAL A C 1
ATOM 755 O O . VAL A 1 95 ? -2.279 -29.444 12.768 1.00 15.57 95 VAL A O 1
ATOM 759 N N . ARG A 1 96 ? -0.513 -28.333 11.913 1.00 15.67 96 ARG A N 1
ATOM 760 C CA . ARG A 1 96 ? -1.133 -27.030 12.132 1.00 17.66 96 ARG A CA 1
ATOM 761 C C . ARG A 1 96 ? -0.870 -26.031 11.014 1.00 16.24 96 ARG A C 1
ATOM 762 O O . ARG A 1 96 ? 0.050 -26.202 10.227 1.00 14.77 96 ARG A O 1
ATOM 770 N N . GLY A 1 97 ? -1.700 -24.982 10.933 1.00 15.90 97 GLY A N 1
ATOM 771 C CA . GLY A 1 97 ? -1.426 -23.896 10.015 1.00 16.57 97 GLY A CA 1
ATOM 772 C C . GLY A 1 97 ? -1.864 -24.073 8.567 1.00 18.01 97 GLY A C 1
ATOM 773 O O . GLY A 1 97 ? -1.694 -23.151 7.752 1.00 18.34 97 GLY A O 1
ATOM 774 N N . ILE A 1 98 ? -2.457 -25.221 8.234 1.00 17.28 98 ILE A N 1
ATOM 775 C CA . ILE A 1 98 ? -2.809 -25.464 6.844 1.00 17.43 98 ILE A CA 1
ATOM 776 C C . ILE A 1 98 ? -4.329 -25.534 6.613 1.00 17.19 98 ILE A C 1
ATOM 777 O O . ILE A 1 98 ? -4.752 -25.934 5.539 1.00 18.09 98 ILE A O 1
ATOM 782 N N . PHE A 1 99 ? -5.130 -25.161 7.618 1.00 15.94 99 PHE A N 1
ATOM 783 C CA . PHE A 1 99 ? -6.573 -25.403 7.564 1.00 15.04 99 PHE A CA 1
ATOM 784 C C . PHE A 1 99 ? -7.406 -24.150 7.401 1.00 13.88 99 PHE A C 1
ATOM 785 O O . PHE A 1 99 ? -8.617 -24.264 7.337 1.00 13.60 99 PHE A O 1
ATOM 793 N N . GLY A 1 100 ? -6.769 -22.978 7.347 1.00 13.31 100 GLY A N 1
ATOM 794 C CA . GLY A 1 100 ? -7.507 -21.698 7.178 1.00 13.48 100 GLY A CA 1
ATOM 795 C C . GLY A 1 100 ? -8.464 -21.648 5.978 1.00 14.05 100 GLY A C 1
ATOM 796 O O . GLY A 1 100 ? -9.684 -21.487 6.136 1.00 14.14 100 GLY A O 1
ATOM 797 N N . PRO A 1 101 ? -7.922 -21.738 4.757 1.00 14.16 101 PRO A N 1
ATOM 798 C CA . PRO A 1 101 ? -8.774 -21.720 3.576 1.00 14.83 101 PRO A CA 1
ATOM 799 C C . PRO A 1 101 ? -9.871 -22.783 3.553 1.00 13.69 101 PRO A C 1
ATOM 800 O O . PRO A 1 101 ? -10.968 -22.508 3.076 1.00 13.30 101 PRO A O 1
ATOM 804 N N . LEU A 1 102 ? -9.582 -23.991 4.039 1.00 11.77 102 LEU A N 1
ATOM 805 C CA . LEU A 1 102 ? -10.554 -25.056 4.022 1.00 11.61 102 LEU A CA 1
ATOM 806 C C . LEU A 1 102 ? -11.670 -24.765 4.985 1.00 13.19 102 LEU A C 1
ATOM 807 O O . LEU A 1 102 ? -12.849 -25.017 4.669 1.00 13.20 102 LEU A O 1
ATOM 812 N N . MET A 1 103 ? -11.327 -24.202 6.144 1.00 13.40 103 MET A N 1
ATOM 813 C CA . MET A 1 103 ? -12.371 -23.812 7.079 1.00 13.95 103 MET A CA 1
ATOM 814 C C . MET A 1 103 ? -13.220 -22.639 6.584 1.00 14.54 103 MET A C 1
ATOM 815 O O . MET A 1 103 ? -14.403 -22.666 6.789 1.00 13.55 103 MET A O 1
ATOM 820 N N . SER A 1 104 ? -12.621 -21.642 5.927 1.00 15.67 104 SER A N 1
ATOM 821 C CA . SER A 1 104 ? -13.432 -20.569 5.265 1.00 15.98 104 SER A CA 1
ATOM 822 C C . SER A 1 104 ? -14.459 -21.140 4.256 1.00 15.56 104 SER A C 1
ATOM 823 O O . SER A 1 104 ? -15.618 -20.710 4.210 1.00 14.77 104 SER A O 1
ATOM 826 N N . GLU A 1 105 ? -14.016 -22.093 3.439 1.00 15.30 105 GLU A N 1
ATOM 827 C CA . GLU A 1 105 ? -14.880 -22.750 2.453 1.00 16.12 105 GLU A CA 1
ATOM 828 C C . GLU A 1 105 ? -16.057 -23.477 3.104 1.00 13.90 105 GLU A C 1
ATOM 829 O O . GLU A 1 105 ? -17.182 -23.398 2.636 1.00 10.97 105 GLU A O 1
ATOM 835 N N . TYR A 1 106 ? -15.776 -24.200 4.184 1.00 14.13 106 TYR A N 1
ATOM 836 C CA . TYR A 1 106 ? -16.799 -24.965 4.889 1.00 13.62 106 TYR A CA 1
ATOM 837 C C . TYR A 1 106 ? -17.795 -24.022 5.538 1.00 13.15 106 TYR A C 1
ATOM 838 O O . TYR A 1 106 ? -19.025 -24.185 5.398 1.00 12.05 106 TYR A O 1
ATOM 847 N N . VAL A 1 107 ? -17.271 -23.024 6.238 1.00 11.71 107 VAL A N 1
ATOM 848 C CA . VAL A 1 107 ? -18.114 -22.157 7.024 1.00 11.47 107 VAL A CA 1
ATOM 849 C C . VAL A 1 107 ? -18.985 -21.341 6.059 1.00 11.11 107 VAL A C 1
ATOM 850 O O . VAL A 1 107 ? -20.190 -21.298 6.234 1.00 10.97 107 VAL A O 1
ATOM 854 N N . PHE A 1 108 ? -18.369 -20.747 5.034 1.00 11.81 108 PHE A N 1
ATOM 855 C CA . PHE A 1 108 ? -19.154 -19.876 4.125 1.00 13.00 108 PHE A CA 1
ATOM 856 C C . PHE A 1 108 ? -20.019 -20.673 3.129 1.00 12.08 108 PHE A C 1
ATOM 857 O O . PHE A 1 108 ? -21.058 -20.203 2.729 1.00 12.06 108 PHE A O 1
ATOM 865 N N . GLY A 1 109 ? -19.610 -21.886 2.742 1.00 11.29 109 GLY A N 1
ATOM 866 C CA . GLY A 1 109 ? -20.488 -22.748 1.960 1.00 11.58 109 GLY A CA 1
ATOM 867 C C . GLY A 1 109 ? -21.758 -23.057 2.752 1.00 11.62 109 GLY A C 1
ATOM 868 O O . GLY A 1 109 ? -22.881 -22.918 2.247 1.00 11.65 109 GLY A O 1
ATOM 869 N N . HIS A 1 110 ? -21.585 -23.436 4.010 1.00 11.58 110 HIS A N 1
ATOM 870 C CA . HIS A 1 110 ? -22.733 -23.772 4.848 1.00 10.56 110 HIS A CA 1
ATOM 871 C C . HIS A 1 110 ? -23.558 -22.516 5.144 1.00 10.19 110 HIS A C 1
ATOM 872 O O . HIS A 1 110 ? -24.784 -22.542 5.159 1.00 9.08 110 HIS A O 1
ATOM 879 N N . LEU A 1 111 ? -22.862 -21.418 5.369 1.00 9.20 111 LEU A N 1
ATOM 880 C CA . LEU A 1 111 ? -23.533 -20.189 5.706 1.00 9.50 111 LEU A CA 1
ATOM 881 C C . LEU A 1 111 ? -24.366 -19.701 4.519 1.00 10.39 111 LEU A C 1
ATOM 882 O O . LEU A 1 111 ? -25.535 -19.339 4.679 1.00 9.37 111 LEU A O 1
ATOM 887 N N . LEU A 1 112 ? -23.776 -19.706 3.330 1.00 11.38 112 LEU A N 1
ATOM 888 C CA . LEU A 1 112 ? -24.515 -19.204 2.173 1.00 11.74 112 LEU A CA 1
ATOM 889 C C . LEU A 1 112 ? -25.595 -20.219 1.805 1.00 11.23 112 LEU A C 1
ATOM 890 O O . LEU A 1 112 ? -26.658 -19.812 1.369 1.00 11.95 112 LEU A O 1
ATOM 895 N N . SER A 1 113 ? -25.340 -21.527 2.013 1.00 9.37 113 SER A N 1
ATOM 896 C CA . SER A 1 113 ? -26.402 -22.513 1.794 1.00 9.80 113 SER A CA 1
ATOM 897 C C . SER A 1 113 ? -27.667 -22.148 2.576 1.00 10.57 113 SER A C 1
ATOM 898 O O . SER A 1 113 ? -28.772 -22.157 2.029 1.00 10.98 113 SER A O 1
ATOM 901 N N . LEU A 1 114 ? -27.471 -21.823 3.848 1.00 10.56 114 LEU A N 1
ATOM 902 C CA . LEU A 1 114 ? -28.536 -21.424 4.753 1.00 11.44 114 LEU A CA 1
ATOM 903 C C . LEU A 1 114 ? -29.188 -20.098 4.373 1.00 10.55 114 LEU A C 1
ATOM 904 O O . LEU A 1 114 ? -30.416 -19.967 4.294 1.00 11.19 114 LEU A O 1
ATOM 909 N N . MET A 1 115 ? -28.347 -19.088 4.207 1.00 11.14 115 MET A N 1
ATOM 910 C CA . MET A 1 115 ? -28.830 -17.737 3.860 1.00 11.09 115 MET A CA 1
ATOM 911 C C . MET A 1 115 ? -29.659 -17.681 2.564 1.00 10.87 115 MET A C 1
ATOM 912 O O . MET A 1 115 ? -30.623 -16.927 2.487 1.00 10.74 115 MET A O 1
ATOM 917 N N . ARG A 1 116 ? -29.287 -18.473 1.565 1.00 10.67 116 ARG A N 1
ATOM 918 C CA . ARG A 1 116 ? -29.923 -18.436 0.259 1.00 9.76 116 ARG A CA 1
ATOM 919 C C . ARG A 1 116 ? -30.924 -19.562 0.089 1.00 9.65 116 ARG A C 1
ATOM 920 O O . ARG A 1 116 ? -31.476 -19.781 -0.995 1.00 10.33 116 ARG A O 1
ATOM 928 N N . GLN A 1 117 ? -31.085 -20.319 1.169 1.00 9.63 117 GLN A N 1
ATOM 929 C CA . GLN A 1 117 ? -32.059 -21.403 1.217 1.00 10.70 117 GLN A CA 1
ATOM 930 C C . GLN A 1 117 ? -31.896 -22.432 0.114 1.00 8.68 117 GLN A C 1
ATOM 931 O O . GLN A 1 117 ? -32.877 -22.855 -0.489 1.00 7.18 117 GLN A O 1
ATOM 937 N N . LEU A 1 118 ? -30.667 -22.887 -0.140 1.00 7.53 118 LEU A N 1
ATOM 938 C CA . LEU A 1 118 ? -30.466 -23.838 -1.240 1.00 9.25 118 LEU A CA 1
ATOM 939 C C . LEU A 1 118 ? -31.266 -25.118 -1.083 1.00 9.54 118 LEU A C 1
ATOM 940 O O . LEU A 1 118 ? -31.826 -25.606 -2.072 1.00 10.32 118 LEU A O 1
ATOM 945 N N . PRO A 1 119 ? -31.330 -25.674 0.144 1.00 9.33 119 PRO A N 1
ATOM 946 C CA . PRO A 1 119 ? -32.082 -26.931 0.270 1.00 11.65 119 PRO A CA 1
ATOM 947 C C . PRO A 1 119 ? -33.568 -26.754 -0.065 1.00 11.34 119 PRO A C 1
ATOM 948 O O . PRO A 1 119 ? -34.183 -27.649 -0.639 1.00 12.45 119 PRO A O 1
ATOM 952 N N . LEU A 1 120 ? -34.129 -25.600 0.256 1.00 11.48 120 LEU A N 1
ATOM 953 C CA . LEU A 1 120 ? -35.524 -25.330 -0.083 1.00 11.03 120 LEU A CA 1
ATOM 954 C C . LEU A 1 120 ? -35.681 -25.339 -1.595 1.00 10.34 120 LEU A C 1
ATOM 955 O O . LEU A 1 120 ? -36.598 -25.946 -2.147 1.00 11.00 120 LEU A O 1
ATOM 960 N N . TYR A 1 121 ? -34.747 -24.686 -2.296 1.00 9.89 121 TYR A N 1
ATOM 961 C CA . TYR A 1 121 ? -34.841 -24.608 -3.754 1.00 9.00 121 TYR A CA 1
ATOM 962 C C . TYR A 1 121 ? -34.664 -25.950 -4.415 1.00 9.25 121 TYR A C 1
ATOM 963 O O . TYR A 1 121 ? -35.326 -26.221 -5.404 1.00 10.93 121 TYR A O 1
ATOM 972 N N . ARG A 1 122 ? -33.803 -26.788 -3.842 1.00 10.41 122 ARG A N 1
ATOM 973 C CA . ARG A 1 122 ? -33.615 -28.153 -4.313 1.00 12.99 122 ARG A CA 1
ATOM 974 C C . ARG A 1 122 ? -34.955 -28.944 -4.184 1.00 13.43 122 ARG A C 1
ATOM 975 O O . ARG A 1 122 ? -35.370 -29.659 -5.113 1.00 13.52 122 ARG A O 1
ATOM 983 N N . GLU A 1 123 ? -35.618 -28.795 -3.033 1.00 13.30 123 GLU A N 1
ATOM 984 C CA . GLU A 1 123 ? -36.911 -29.448 -2.791 1.00 15.15 123 GLU A CA 1
ATOM 985 C C . GLU A 1 123 ? -37.988 -28.882 -3.716 1.00 13.69 123 GLU A C 1
ATOM 986 O O . GLU A 1 123 ? -38.809 -29.634 -4.241 1.00 13.21 123 GLU A O 1
ATOM 992 N N . GLN A 1 124 ? -37.993 -27.570 -3.961 1.00 12.70 124 GLN A N 1
ATOM 993 C CA . GLN A 1 124 ? -38.947 -27.023 -4.931 1.00 13.51 124 GLN A CA 1
ATOM 994 C C . GLN A 1 124 ? -38.716 -27.545 -6.350 1.00 14.66 124 GLN A C 1
ATOM 995 O O . GLN A 1 124 ? -39.651 -27.689 -7.154 1.00 14.67 124 GLN A O 1
ATOM 1001 N N . GLN A 1 125 ? -37.449 -27.810 -6.663 1.00 14.17 125 GLN A N 1
ATOM 1002 C CA . GLN A 1 125 ? -37.099 -28.265 -7.990 1.00 15.61 125 GLN A CA 1
ATOM 1003 C C . GLN A 1 125 ? -37.652 -29.672 -8.195 1.00 17.10 125 GLN A C 1
ATOM 1004 O O . GLN A 1 125 ? -38.171 -29.973 -9.276 1.00 18.25 125 GLN A O 1
ATOM 1010 N N . LYS A 1 126 ? -37.568 -30.499 -7.152 1.00 18.47 126 LYS A N 1
ATOM 1011 C CA . LYS A 1 126 ? -38.122 -31.860 -7.162 1.00 21.15 126 LYS A CA 1
ATOM 1012 C C . LYS A 1 126 ? -39.610 -31.887 -7.443 1.00 20.94 126 LYS A C 1
ATOM 1013 O O . LYS A 1 126 ? -40.135 -32.892 -7.968 1.00 20.92 126 LYS A O 1
ATOM 1019 N N . GLN A 1 127 ? -40.313 -30.810 -7.077 1.00 19.87 127 GLN A N 1
ATOM 1020 C CA . GLN A 1 127 ? -41.746 -30.728 -7.327 1.00 19.08 127 GLN A CA 1
ATOM 1021 C C . GLN A 1 127 ? -42.111 -29.789 -8.474 1.00 18.21 127 GLN A C 1
ATOM 1022 O O . GLN A 1 127 ? -43.278 -29.453 -8.653 1.00 20.13 127 GLN A O 1
ATOM 1028 N N . ARG A 1 128 ? -41.109 -29.365 -9.239 1.00 17.81 128 ARG A N 1
ATOM 1029 C CA . ARG A 1 128 ? -41.288 -28.474 -10.390 1.00 18.78 128 ARG A CA 1
ATOM 1030 C C . ARG A 1 128 ? -42.049 -27.188 -10.020 1.00 17.45 128 ARG A C 1
ATOM 1031 O O . ARG A 1 128 ? -42.945 -26.754 -10.734 1.00 18.22 128 ARG A O 1
ATOM 1039 N N . LEU A 1 129 ? -41.685 -26.610 -8.886 1.00 16.63 129 LEU A N 1
ATOM 1040 C CA . LEU A 1 129 ? -42.333 -25.418 -8.360 1.00 15.90 129 LEU A CA 1
ATOM 1041 C C . LEU A 1 129 ? -41.360 -24.240 -8.516 1.00 15.75 129 LEU A C 1
ATOM 1042 O O . LEU A 1 129 ? -40.250 -24.286 -7.974 1.00 16.09 129 LEU A O 1
ATOM 1047 N N . TRP A 1 130 ? -41.762 -23.239 -9.295 1.00 14.24 130 TRP A N 1
ATOM 1048 C CA . TRP A 1 130 ? -41.030 -21.977 -9.424 1.00 13.21 130 TRP A CA 1
ATOM 1049 C C . TRP A 1 130 ? -41.561 -21.001 -8.383 1.00 12.95 130 TRP A C 1
ATOM 1050 O O . TRP A 1 130 ? -42.696 -20.500 -8.513 1.00 13.81 130 TRP A O 1
ATOM 1061 N N . GLN A 1 131 ? -40.766 -20.708 -7.359 1.00 12.48 131 GLN A N 1
ATOM 1062 C CA . GLN A 1 131 ? -41.215 -19.733 -6.337 1.00 12.22 131 GLN A CA 1
ATOM 1063 C C . GLN A 1 131 ? -40.057 -19.168 -5.549 1.00 10.15 131 GLN A C 1
ATOM 1064 O O . GLN A 1 131 ? -39.345 -19.906 -4.875 1.00 9.58 131 GLN A O 1
ATOM 1070 N N . SER A 1 132 ? -39.884 -17.858 -5.654 1.00 9.51 132 SER A N 1
ATOM 1071 C CA . SER A 1 132 ? -38.834 -17.188 -4.912 1.00 10.03 132 SER A CA 1
ATOM 1072 C C . SER A 1 132 ? -39.328 -16.828 -3.520 1.00 10.43 132 SER A C 1
ATOM 1073 O O . SER A 1 132 ? -40.516 -16.549 -3.337 1.00 11.57 132 SER A O 1
ATOM 1076 N N . HIS A 1 133 ? -38.416 -16.775 -2.561 1.00 10.12 133 HIS A N 1
ATOM 1077 C CA . HIS A 1 133 ? -38.674 -16.378 -1.167 1.00 10.20 133 HIS A CA 1
ATOM 1078 C C . HIS A 1 133 ? -37.712 -15.274 -0.728 1.00 11.99 133 HIS A C 1
ATOM 1079 O O . HIS A 1 133 ? -36.641 -15.150 -1.305 1.00 12.49 133 HIS A O 1
ATOM 1086 N N . PRO A 1 134 ? -38.070 -14.515 0.319 1.00 11.34 134 PRO A N 1
ATOM 1087 C CA . PRO A 1 134 ? -37.159 -13.474 0.802 1.00 10.68 134 PRO A CA 1
ATOM 1088 C C . PRO A 1 134 ? -35.822 -14.029 1.295 1.00 10.25 134 PRO A C 1
ATOM 1089 O O . PRO A 1 134 ? -35.729 -15.105 1.871 1.00 11.85 134 PRO A O 1
ATOM 1093 N N . TYR A 1 135 ? -34.789 -13.229 1.107 1.00 9.54 135 TYR A N 1
ATOM 1094 C CA . TYR A 1 135 ? -33.502 -13.524 1.697 1.00 8.97 135 TYR A CA 1
ATOM 1095 C C . TYR A 1 135 ? -32.784 -12.203 1.943 1.00 9.52 135 TYR A C 1
ATOM 1096 O O . TYR A 1 135 ? -33.248 -11.135 1.510 1.00 7.59 135 TYR A O 1
ATOM 1105 N N . GLN A 1 136 ? -31.667 -12.279 2.662 1.00 12.41 136 GLN A N 1
ATOM 1106 C CA . GLN A 1 136 ? -30.809 -11.114 2.880 1.00 14.87 136 GLN A CA 1
ATOM 1107 C C . GLN A 1 136 ? -29.381 -11.387 2.426 1.00 12.68 136 GLN A C 1
ATOM 1108 O O . GLN A 1 136 ? -28.952 -12.526 2.340 1.00 11.68 136 GLN A O 1
ATOM 1114 N N . GLY A 1 137 ? -28.629 -10.315 2.169 1.00 12.26 137 GLY A N 1
ATOM 1115 C CA . GLY A 1 137 ? -27.203 -10.490 1.884 1.00 12.46 137 GLY A CA 1
ATOM 1116 C C . GLY A 1 137 ? -26.407 -10.547 3.161 1.00 13.32 137 GLY A C 1
ATOM 1117 O O . GLY A 1 137 ? -26.931 -10.253 4.233 1.00 13.55 137 GLY A O 1
ATOM 1118 N N . LEU A 1 138 ? -25.122 -10.906 3.041 1.00 13.37 138 LEU A N 1
ATOM 1119 C CA . LEU A 1 138 ? -24.206 -10.863 4.168 1.00 15.04 138 LEU A CA 1
ATOM 1120 C C . LEU A 1 138 ? -23.713 -9.462 4.527 1.00 15.64 138 LEU A C 1
ATOM 1121 O O . LEU A 1 138 ? -23.212 -9.252 5.633 1.00 15.13 138 LEU A O 1
ATOM 1126 N N . LYS A 1 139 ? -23.877 -8.494 3.620 1.00 17.03 139 LYS A N 1
ATOM 1127 C CA . LYS A 1 139 ? -23.352 -7.143 3.858 1.00 17.25 139 LYS A CA 1
ATOM 1128 C C . LYS A 1 139 ? -23.803 -6.599 5.207 1.00 17.30 139 LYS A C 1
ATOM 1129 O O . LYS A 1 139 ? -24.996 -6.519 5.500 1.00 17.86 139 LYS A O 1
ATOM 1135 N N . GLY A 1 140 ? -22.844 -6.226 6.030 1.00 17.18 140 GLY A N 1
ATOM 1136 C CA . GLY A 1 140 ? -23.141 -5.539 7.281 1.00 18.19 140 GLY A CA 1
ATOM 1137 C C . GLY A 1 140 ? -23.559 -6.413 8.448 1.00 18.31 140 GLY A C 1
ATOM 1138 O O . GLY A 1 140 ? -23.796 -5.910 9.538 1.00 19.21 140 GLY A O 1
ATOM 1139 N N . ARG A 1 141 ? -23.646 -7.716 8.234 1.00 18.09 141 ARG A N 1
ATOM 1140 C CA . ARG A 1 141 ? -23.958 -8.645 9.309 1.00 17.87 141 ARG A CA 1
ATOM 1141 C C . ARG A 1 141 ? -22.703 -8.886 10.143 1.00 17.58 141 ARG A C 1
ATOM 1142 O O . ARG A 1 141 ? -21.596 -8.651 9.658 1.00 17.70 141 ARG A O 1
ATOM 1150 N N . THR A 1 142 ? -22.878 -9.351 11.383 1.00 16.29 142 THR A N 1
ATOM 1151 C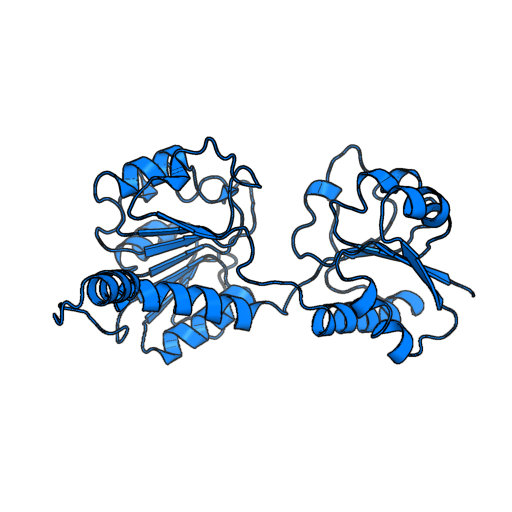 CA . THR A 1 142 ? -21.755 -9.513 12.309 1.00 17.06 142 THR A CA 1
ATOM 1152 C C . THR A 1 142 ? -21.340 -10.957 12.484 1.00 16.59 142 THR A C 1
ATOM 1153 O O . THR A 1 142 ? -22.142 -11.805 12.918 1.00 16.10 142 THR A O 1
ATOM 1157 N N . LEU A 1 143 ? -20.069 -11.207 12.187 1.00 16.28 143 LEU A N 1
ATOM 1158 C CA . LEU A 1 143 ? -19.464 -12.523 12.388 1.00 16.37 143 LEU A CA 1
ATOM 1159 C C . LEU A 1 143 ? -18.719 -12.457 13.712 1.00 17.43 143 LEU A C 1
ATOM 1160 O O . LEU A 1 143 ? -17.877 -11.596 13.873 1.00 17.03 143 LEU A O 1
ATOM 1165 N N . LEU A 1 144 ? -19.067 -13.334 14.656 1.00 18.11 144 LEU A N 1
ATOM 1166 C CA . LEU A 1 144 ? -18.259 -13.568 15.864 1.00 18.39 144 LEU A CA 1
ATOM 1167 C C . LEU A 1 144 ? -17.474 -14.870 15.729 1.00 17.78 144 LEU A C 1
ATOM 1168 O O . LEU A 1 144 ? -18.076 -15.931 15.488 1.00 17.51 144 LEU A O 1
ATOM 1173 N N . ILE A 1 145 ? -16.156 -14.806 15.921 1.00 18.60 145 ILE A N 1
ATOM 1174 C CA . ILE A 1 145 ? -15.309 -16.001 15.870 1.00 19.04 145 ILE A CA 1
ATOM 1175 C C . ILE A 1 145 ? -14.609 -16.193 17.222 1.00 21.51 145 ILE A C 1
ATOM 1176 O O . ILE A 1 145 ? -14.007 -15.244 17.759 1.00 22.38 145 ILE A O 1
ATOM 1181 N N . LEU A 1 146 ? -14.749 -17.397 17.772 1.00 22.04 146 LEU A N 1
ATOM 1182 C CA . LEU A 1 146 ? -14.043 -17.824 18.980 1.00 23.28 146 LEU A CA 1
ATOM 1183 C C . LEU A 1 146 ? -12.816 -18.610 18.563 1.00 24.20 146 LEU A C 1
ATOM 1184 O O . LEU A 1 146 ? -12.906 -19.727 18.058 1.00 24.97 146 LEU A O 1
ATOM 1189 N N . GLY A 1 147 ? -11.660 -18.002 18.766 1.00 25.06 147 GLY A N 1
ATOM 1190 C CA . GLY A 1 147 ? -10.395 -18.593 18.353 1.00 25.67 147 GLY A CA 1
ATOM 1191 C C . GLY A 1 147 ? -9.781 -17.676 17.319 1.00 26.17 147 GLY A C 1
ATOM 1192 O O . GLY A 1 147 ? -10.408 -17.359 16.305 1.00 26.18 147 GLY A O 1
ATOM 1193 N N . THR A 1 148 ? -8.547 -17.260 17.571 1.00 26.51 148 THR A N 1
ATOM 1194 C CA . THR A 1 148 ? -7.918 -16.216 16.780 1.00 27.11 148 THR A CA 1
ATOM 1195 C C . THR A 1 148 ? -6.641 -16.660 16.087 1.00 26.37 148 THR A C 1
ATOM 1196 O O . THR A 1 148 ? -5.856 -15.821 15.615 1.00 26.60 148 THR A O 1
ATOM 1200 N N . GLY A 1 149 ? -6.440 -17.973 16.009 1.00 25.59 149 GLY A N 1
ATOM 1201 C CA . GLY A 1 149 ? -5.256 -18.530 15.380 1.00 24.61 149 GLY A CA 1
ATOM 1202 C C . GLY A 1 149 ? -5.368 -18.411 13.881 1.00 23.64 149 GLY A C 1
ATOM 1203 O O . GLY A 1 149 ? -6.152 -17.611 13.378 1.00 22.47 149 GLY A O 1
ATOM 1204 N N . SER A 1 150 ? -4.628 -19.242 13.154 1.00 22.87 150 SER A N 1
ATOM 1205 C CA . SER A 1 150 ? -4.640 -19.139 11.705 1.00 22.40 150 SER A CA 1
ATOM 1206 C C . SER A 1 150 ? -6.013 -19.494 11.132 1.00 21.51 150 SER A C 1
ATOM 1207 O O . SER A 1 150 ? -6.399 -18.950 10.086 1.00 20.79 150 SER A O 1
ATOM 1210 N N . ILE A 1 151 ? -6.735 -20.388 11.812 1.00 20.28 151 ILE A N 1
ATOM 1211 C CA . ILE A 1 151 ? -8.083 -20.769 11.347 1.00 19.57 151 ILE A CA 1
ATOM 1212 C C . ILE A 1 151 ? -9.048 -19.585 11.540 1.00 19.51 151 ILE A C 1
ATOM 1213 O O . ILE A 1 151 ? -9.742 -19.170 10.590 1.00 19.40 151 ILE A O 1
ATOM 1218 N N . GLY A 1 152 ? -9.085 -19.037 12.756 1.00 18.62 152 GLY A N 1
ATOM 1219 C CA . GLY A 1 152 ? -9.952 -17.879 13.061 1.00 19.00 152 GLY A CA 1
ATOM 1220 C C . GLY A 1 152 ? -9.678 -16.707 12.149 1.00 19.31 152 GLY A C 1
ATOM 1221 O O . GLY A 1 152 ? -10.620 -16.069 11.634 1.00 17.36 152 GLY A O 1
ATOM 1222 N N . GLN A 1 153 ? -8.390 -16.409 11.965 1.00 20.04 153 GLN A N 1
ATOM 1223 C CA . GLN A 1 153 ? -7.974 -15.328 11.069 1.00 20.49 153 GLN A CA 1
ATOM 1224 C C . GLN A 1 153 ? -8.441 -15.533 9.629 1.00 19.22 153 GLN A C 1
ATOM 1225 O O . GLN A 1 153 ? -8.931 -14.603 9.002 1.00 17.71 153 GLN A O 1
ATOM 1231 N N . HIS A 1 154 ? -8.310 -16.743 9.090 1.00 18.98 154 HIS A N 1
ATOM 1232 C CA . HIS A 1 154 ? -8.732 -16.901 7.690 1.00 18.85 154 HIS A CA 1
ATOM 1233 C C . HIS A 1 154 ? -10.250 -16.688 7.521 1.00 17.45 154 HIS A C 1
ATOM 1234 O O . HIS A 1 154 ? -10.692 -15.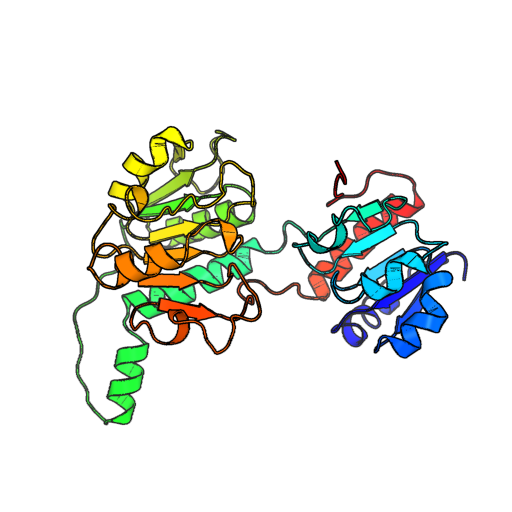979 6.592 1.00 16.11 154 HIS A O 1
ATOM 1241 N N . ILE A 1 155 ? -11.026 -17.242 8.454 1.00 16.03 155 ILE A N 1
ATOM 1242 C CA . ILE A 1 155 ? -12.488 -17.091 8.426 1.00 14.68 155 ILE A CA 1
ATOM 1243 C C . ILE A 1 155 ? -12.822 -15.624 8.593 1.00 13.95 155 ILE A C 1
ATOM 1244 O O . ILE A 1 155 ? -13.835 -15.127 8.055 1.00 13.56 155 ILE A O 1
ATOM 1249 N N . ALA A 1 156 ? -11.984 -14.923 9.349 1.00 13.26 156 ALA A N 1
ATOM 1250 C CA . ALA A 1 156 ? -12.130 -13.472 9.528 1.00 12.90 156 ALA A CA 1
ATOM 1251 C C . ALA A 1 156 ? -11.960 -12.699 8.220 1.00 13.64 156 ALA A C 1
ATOM 1252 O O . ALA A 1 156 ? -12.832 -11.871 7.855 1.00 13.54 156 ALA A O 1
ATOM 1254 N N . HIS A 1 157 ? -10.868 -12.957 7.500 1.00 15.11 157 HIS A N 1
ATOM 1255 C CA . HIS A 1 157 ? -10.656 -12.283 6.209 1.00 17.73 157 HIS A CA 1
ATOM 1256 C C . HIS A 1 157 ? -11.795 -12.552 5.227 1.00 16.97 157 HIS A C 1
ATOM 1257 O O . HIS A 1 157 ? -12.190 -11.661 4.463 1.00 17.32 157 HIS A O 1
ATOM 1264 N N . THR A 1 158 ? -12.308 -13.788 5.234 1.00 16.33 158 THR A N 1
ATOM 1265 C CA . THR A 1 158 ? -13.444 -14.127 4.378 1.00 15.72 158 THR A CA 1
ATOM 1266 C C . THR A 1 158 ? -14.705 -13.368 4.773 1.00 14.95 158 THR A C 1
ATOM 1267 O O . THR A 1 158 ? -15.408 -12.867 3.901 1.00 14.01 158 THR A O 1
ATOM 1271 N N . GLY A 1 159 ? -15.000 -13.263 6.068 1.00 15.02 159 GLY A N 1
ATOM 1272 C CA . GLY A 1 159 ? -16.159 -12.451 6.480 1.00 15.87 159 GLY A CA 1
ATOM 1273 C C . GLY A 1 159 ? -16.038 -10.993 6.052 1.00 16.56 159 GLY A C 1
ATOM 1274 O O . GLY A 1 159 ? -16.987 -10.418 5.501 1.00 15.79 159 GLY A O 1
ATOM 1275 N N . LYS A 1 160 ? -14.866 -10.403 6.274 1.00 17.18 160 LYS A N 1
ATOM 1276 C CA . LYS A 1 160 ? -14.612 -9.025 5.867 1.00 17.71 160 LYS A CA 1
ATOM 1277 C C . LYS A 1 160 ? -14.758 -8.878 4.350 1.00 15.57 160 LYS A C 1
ATOM 1278 O O . LYS A 1 160 ? -15.326 -7.901 3.877 1.00 14.26 160 LYS A O 1
ATOM 1284 N N . HIS A 1 161 ? -14.286 -9.871 3.604 1.00 14.40 161 HIS A N 1
ATOM 1285 C CA . HIS A 1 161 ? -14.484 -9.920 2.154 1.00 14.39 161 HIS A CA 1
ATOM 1286 C C . HIS A 1 161 ? -15.975 -9.855 1.799 1.00 15.46 161 HIS A C 1
ATOM 1287 O O . HIS A 1 161 ? -16.368 -9.178 0.836 1.00 16.39 161 HIS A O 1
ATOM 1294 N N . PHE A 1 162 ? -16.794 -10.543 2.590 1.00 15.25 162 PHE A N 1
ATOM 1295 C CA . PHE A 1 162 ? -18.254 -10.533 2.347 1.00 15.89 162 PHE A CA 1
ATOM 1296 C C . PHE A 1 162 ? -18.959 -9.338 2.995 1.00 17.36 162 PHE A C 1
ATOM 1297 O O . PHE A 1 162 ? -20.185 -9.225 2.976 1.00 18.12 162 PHE A O 1
ATOM 1305 N N . GLY A 1 163 ? -18.162 -8.406 3.514 1.00 17.28 163 GLY A N 1
ATOM 1306 C CA . GLY A 1 163 ? -18.703 -7.122 3.955 1.00 16.67 163 GLY A CA 1
ATOM 1307 C C . GLY A 1 163 ? -19.317 -7.243 5.330 1.00 16.03 163 GLY A C 1
ATOM 1308 O O . GLY A 1 163 ? -20.089 -6.382 5.741 1.00 15.74 163 GLY A O 1
ATOM 1309 N N . MET A 1 164 ? -18.969 -8.325 6.031 1.00 15.15 164 MET A N 1
ATOM 1310 C CA . MET A 1 164 ? -19.391 -8.533 7.421 1.00 15.26 164 MET A CA 1
ATOM 1311 C C . MET A 1 164 ? -18.522 -7.728 8.391 1.00 17.15 164 MET A C 1
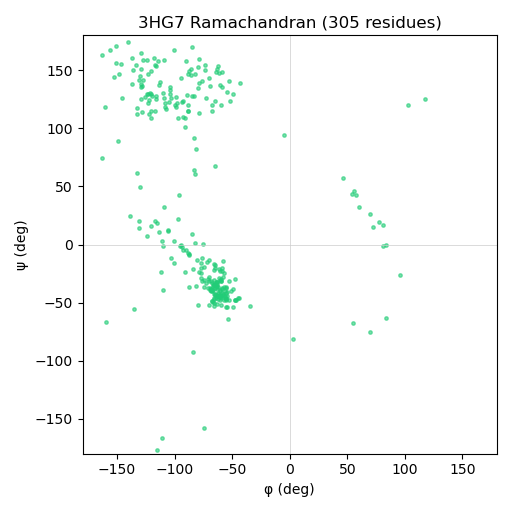ATOM 1312 O O . MET A 1 164 ? -17.358 -7.454 8.101 1.00 17.40 164 MET A O 1
ATOM 1317 N N . LYS A 1 165 ? -19.093 -7.379 9.543 1.00 18.64 165 LYS A N 1
ATOM 1318 C CA . LYS A 1 165 ? -18.322 -6.942 10.694 1.00 21.26 165 LYS A CA 1
ATOM 1319 C C . LYS A 1 165 ? -17.730 -8.210 11.285 1.00 21.29 165 LYS A C 1
ATOM 1320 O O . LYS A 1 165 ? -18.399 -9.259 11.289 1.00 20.94 165 LYS A O 1
ATOM 1326 N N . VAL A 1 166 ? -16.476 -8.132 11.744 1.00 21.03 166 VAL A N 1
ATOM 1327 C CA . VAL A 1 166 ? -15.801 -9.319 12.299 1.00 22.02 166 VAL A CA 1
ATOM 1328 C C . VAL A 1 166 ? -15.213 -9.053 13.678 1.00 22.48 166 VAL A C 1
ATOM 1329 O O . VAL A 1 166 ? -14.288 -8.232 13.834 1.00 22.18 166 VAL A O 1
ATOM 1333 N N . LEU A 1 167 ? -15.783 -9.736 14.671 1.00 21.73 167 LEU A N 1
ATOM 1334 C CA . LEU A 1 167 ? -15.324 -9.643 16.044 1.00 21.07 167 LEU A CA 1
ATOM 1335 C C . LEU A 1 167 ? -14.724 -10.973 16.466 1.00 20.93 167 LEU A C 1
ATOM 1336 O O . LEU A 1 167 ? -15.263 -12.037 16.142 1.00 18.64 167 LEU A O 1
ATOM 1341 N N . GLY A 1 168 ? -13.627 -10.904 17.210 1.00 22.32 168 GLY A N 1
ATOM 1342 C CA . GLY A 1 168 ? -12.957 -12.116 17.681 1.00 24.14 168 GLY A CA 1
ATOM 1343 C C . GLY A 1 168 ? -12.951 -12.214 19.188 1.00 26.07 168 GLY A C 1
ATOM 1344 O O . GLY A 1 168 ? -13.012 -11.200 19.888 1.00 26.64 168 GLY A O 1
ATOM 1345 N N . VAL A 1 169 ? -12.860 -13.444 19.683 1.00 27.33 169 VAL A N 1
ATOM 1346 C CA . VAL A 1 169 ? -12.768 -13.727 21.113 1.00 28.33 169 VAL A CA 1
ATOM 1347 C C . VAL A 1 169 ? -11.585 -14.674 21.349 1.00 30.17 169 VAL A C 1
ATOM 1348 O O . VAL A 1 169 ? -11.297 -15.543 20.511 1.00 29.27 169 VAL A O 1
ATOM 1352 N N . SER A 1 170 ? -10.905 -14.488 22.485 1.00 33.06 170 SER A N 1
ATOM 1353 C CA . SER A 1 170 ? -9.516 -14.932 22.641 1.00 36.15 170 SER A CA 1
ATOM 1354 C C . SER A 1 170 ? -8.973 -15.118 24.065 1.00 38.48 170 SER A C 1
ATOM 1355 O O . SER A 1 170 ? -8.665 -16.244 24.464 1.00 39.26 170 SER A O 1
ATOM 1358 N N . ARG A 1 171 ? -8.849 -14.013 24.807 1.00 40.53 171 ARG A N 1
ATOM 1359 C CA . ARG A 1 171 ? -7.827 -13.826 25.894 1.00 42.21 171 ARG A CA 1
ATOM 1360 C C . ARG A 1 171 ? -6.931 -14.992 26.262 1.00 43.41 171 ARG A C 1
ATOM 1361 O O . ARG A 1 171 ? -7.346 -15.811 27.087 1.00 44.02 171 ARG A O 1
ATOM 1369 N N . SER A 1 172 ? -5.724 -15.119 25.696 1.00 43.87 172 SER A N 1
ATOM 1370 C CA . SER A 1 172 ? -5.167 -14.468 24.472 1.00 43.47 172 SER A CA 1
ATOM 1371 C C . SER A 1 172 ? -5.114 -12.936 24.251 1.00 43.04 172 SER A C 1
ATOM 1372 O O . SER A 1 172 ? -4.021 -12.378 24.158 1.00 42.92 172 SER A O 1
ATOM 1375 N N . GLY A 1 173 ? -6.261 -12.279 24.106 1.00 43.14 173 GLY A N 1
ATOM 1376 C CA . GLY A 1 173 ? -6.313 -10.818 24.018 1.00 43.08 173 GLY A CA 1
ATOM 1377 C C . GLY A 1 173 ? -6.070 -10.159 22.669 1.00 42.72 173 GLY A C 1
ATOM 1378 O O . GLY A 1 173 ? -6.948 -9.490 22.120 1.00 42.25 173 GLY A O 1
ATOM 1379 N N . ARG A 1 174 ? -4.855 -10.354 22.163 1.00 42.98 174 ARG A N 1
ATOM 1380 C CA . ARG A 1 174 ? -4.270 -9.581 21.063 1.00 42.70 174 ARG A CA 1
ATOM 1381 C C . ARG A 1 174 ? -5.200 -9.298 19.876 1.00 41.55 174 ARG A C 1
ATOM 1382 O O . ARG A 1 174 ? -5.973 -10.161 19.452 1.00 41.02 174 ARG A O 1
ATOM 1390 N N . GLU A 1 175 ? -5.117 -8.074 19.355 1.00 40.77 175 GLU A N 1
ATOM 1391 C CA . GLU A 1 175 ? -5.701 -7.743 18.054 1.00 40.18 175 GLU A CA 1
ATOM 1392 C C . GLU A 1 175 ? -4.969 -8.539 16.966 1.00 39.69 175 GLU A C 1
ATOM 1393 O O . GLU A 1 175 ? -3.742 -8.480 16.859 1.00 39.88 175 GLU A O 1
ATOM 1399 N N . ARG A 1 176 ? -5.713 -9.321 16.191 1.00 38.66 176 ARG A N 1
ATOM 1400 C CA . ARG A 1 176 ? -5.117 -10.082 15.094 1.00 37.53 176 ARG A CA 1
ATOM 1401 C C . ARG A 1 176 ? -5.676 -9.664 13.730 1.00 35.59 176 ARG A C 1
ATOM 1402 O O . ARG A 1 176 ? -6.749 -9.046 13.652 1.00 34.87 176 ARG A O 1
ATOM 1410 N N . ALA A 1 177 ? -4.938 -9.988 12.665 1.00 33.89 177 ALA A N 1
ATOM 1411 C CA . ALA A 1 177 ? -5.327 -9.592 11.304 1.00 32.13 177 ALA A CA 1
ATOM 1412 C C . ALA A 1 177 ? -6.680 -10.184 10.905 1.00 31.06 177 ALA A C 1
ATOM 1413 O O . ALA A 1 177 ? -6.966 -11.349 11.182 1.00 30.29 177 ALA A O 1
ATOM 1415 N N . GLY A 1 178 ? -7.511 -9.367 10.263 1.00 30.32 178 GLY A N 1
ATOM 1416 C CA . GLY A 1 178 ? -8.819 -9.826 9.795 1.00 28.89 178 GLY A CA 1
ATOM 1417 C C . GLY A 1 178 ? -9.954 -9.512 10.749 1.00 27.19 178 GLY A C 1
ATOM 1418 O O . GLY A 1 178 ? -11.097 -9.412 10.327 1.00 26.54 178 GLY A O 1
ATOM 1419 N N . PHE A 1 179 ? -9.646 -9.382 12.036 1.00 26.59 179 PHE A N 1
ATOM 1420 C CA . PHE A 1 179 ? -10.640 -8.998 13.038 1.00 26.07 179 PHE A CA 1
ATOM 1421 C C . PHE A 1 179 ? -10.737 -7.463 13.214 1.00 26.01 179 PHE A C 1
ATOM 1422 O O . PHE A 1 179 ? -9.725 -6.774 13.427 1.00 25.50 179 PHE A O 1
ATOM 1430 N N . ASP A 1 180 ? -11.958 -6.934 13.139 1.00 25.76 180 ASP A N 1
ATOM 1431 C CA . ASP A 1 180 ? -12.216 -5.529 13.490 1.00 26.03 180 ASP A CA 1
ATOM 1432 C C . ASP A 1 180 ? -11.802 -5.195 14.918 1.00 26.67 180 ASP A C 1
ATOM 1433 O O . ASP A 1 180 ? -11.225 -4.127 15.199 1.00 26.62 180 ASP A O 1
ATOM 1438 N N . GLN A 1 181 ? -12.135 -6.107 15.822 1.00 26.99 181 GLN A N 1
ATOM 1439 C CA . GLN A 1 181 ? -11.816 -5.976 17.228 1.00 27.80 181 GLN A CA 1
ATOM 1440 C C . GLN A 1 181 ? -11.710 -7.388 17.798 1.00 29.45 181 GLN A C 1
ATOM 1441 O O . GLN A 1 181 ? -12.416 -8.311 17.355 1.00 29.85 181 GLN A O 1
ATOM 1447 N N . VAL A 1 182 ? -10.786 -7.567 18.733 1.00 30.32 182 VAL A N 1
ATOM 1448 C CA . VAL A 1 182 ? -10.692 -8.809 19.471 1.00 31.23 182 VAL A CA 1
ATOM 1449 C C . VAL A 1 182 ? -10.964 -8.577 20.949 1.00 32.50 182 VAL A C 1
ATOM 1450 O O . VAL A 1 182 ? -10.377 -7.684 21.576 1.00 32.56 182 VAL A O 1
ATOM 1454 N N . TYR A 1 183 ? -11.890 -9.367 21.479 1.00 33.70 183 TYR A N 1
ATOM 1455 C CA . TYR A 1 183 ? -12.297 -9.275 22.864 1.00 35.76 183 TYR A CA 1
ATOM 1456 C C . TYR A 1 183 ? -11.930 -10.554 23.576 1.00 36.94 183 TYR A C 1
ATOM 1457 O O . TYR A 1 183 ? -11.307 -11.457 22.996 1.00 37.31 183 TYR A O 1
ATOM 1466 N N . GLN A 1 184 ? -12.317 -10.630 24.843 1.00 37.28 184 GLN A N 1
ATOM 1467 C CA . GLN A 1 184 ? -11.913 -11.730 25.701 1.00 37.11 184 GLN A CA 1
ATOM 1468 C C . GLN A 1 184 ? -13.125 -12.333 26.376 1.00 36.22 184 GLN A C 1
ATOM 1469 O O . GLN A 1 184 ? -14.177 -11.698 26.394 1.00 36.16 184 GLN A O 1
ATOM 1475 N N . LEU A 1 185 ? -12.976 -13.536 26.940 1.00 35.74 185 LEU A N 1
ATOM 1476 C CA . LEU A 1 185 ? -14.134 -14.330 27.397 1.00 35.61 185 LEU A CA 1
ATOM 1477 C C . LEU A 1 185 ? -15.195 -13.546 28.160 1.00 35.31 185 LEU A C 1
ATOM 1478 O O . LEU A 1 185 ? -16.375 -13.726 27.888 1.00 34.82 185 LEU A O 1
ATOM 1483 N N . PRO A 1 186 ? -14.789 -12.692 29.129 1.00 35.57 186 PRO A N 1
ATOM 1484 C CA . PRO A 1 186 ? -15.813 -11.898 29.814 1.00 35.67 186 PRO A CA 1
ATOM 1485 C C . PRO A 1 186 ? -16.787 -11.173 28.866 1.00 35.81 186 PRO A C 1
ATOM 1486 O O . PRO A 1 186 ? -17.988 -11.117 29.150 1.00 36.12 186 PRO A O 1
ATOM 1490 N N . ALA A 1 187 ? -16.285 -10.657 27.744 1.00 35.31 187 ALA A N 1
ATOM 1491 C CA . ALA A 1 187 ? -17.130 -9.919 26.789 1.00 34.67 187 ALA A CA 1
ATOM 1492 C C . ALA A 1 187 ? -18.041 -10.804 25.929 1.00 34.90 187 ALA A C 1
ATOM 1493 O O . ALA A 1 187 ? -18.798 -10.287 25.103 1.00 34.57 187 ALA A O 1
ATOM 1495 N N . LEU A 1 188 ? -17.984 -12.123 26.130 1.00 35.16 188 LEU A N 1
ATOM 1496 C CA . LEU A 1 188 ? -18.683 -13.063 25.245 1.00 35.28 188 LEU A CA 1
ATOM 1497 C C . LEU A 1 188 ? -20.180 -12.802 25.106 1.00 34.68 188 LEU A C 1
ATOM 1498 O O . LEU A 1 188 ? -20.662 -12.677 23.979 1.00 34.93 188 LEU A O 1
ATOM 1503 N N . ASN A 1 189 ? -20.906 -12.717 26.224 1.00 33.95 189 ASN A N 1
ATOM 1504 C CA . ASN A 1 189 ? -22.369 -12.506 26.172 1.00 33.39 189 ASN A CA 1
ATOM 1505 C C . ASN A 1 189 ? -22.756 -11.208 25.485 1.00 33.19 189 ASN A C 1
ATOM 1506 O O . ASN A 1 189 ? -23.738 -11.152 24.742 1.00 32.26 189 ASN A O 1
ATOM 1511 N N . LYS A 1 190 ? -21.985 -10.158 25.766 1.00 33.93 190 LYS A N 1
ATOM 1512 C CA . LYS A 1 190 ? -22.143 -8.870 25.099 1.00 34.62 190 LYS A CA 1
ATOM 1513 C C . LYS A 1 190 ? -21.884 -8.999 23.594 1.00 34.17 190 LYS A C 1
ATOM 1514 O O . LYS A 1 190 ? -22.632 -8.449 22.783 1.00 34.10 190 LYS A O 1
ATOM 1520 N N . MET A 1 191 ? -20.838 -9.743 23.235 1.00 33.60 191 MET A N 1
ATOM 1521 C CA . MET A 1 191 ? -20.514 -10.008 21.826 1.00 33.10 191 MET A CA 1
ATOM 1522 C C . MET A 1 191 ? -21.525 -10.918 21.110 1.00 31.63 191 MET A C 1
ATOM 1523 O O . MET A 1 191 ? -21.840 -10.702 19.931 1.00 31.48 191 MET A O 1
ATOM 1528 N N . LEU A 1 192 ? -22.040 -11.918 21.826 1.00 29.84 192 LEU A N 1
ATOM 1529 C CA . LEU A 1 192 ? -23.028 -12.849 21.281 1.00 27.87 192 LEU A CA 1
ATOM 1530 C C . LEU A 1 192 ? -24.317 -12.147 20.916 1.00 26.67 192 LEU A C 1
ATOM 1531 O O . LEU A 1 192 ? -24.988 -12.487 19.917 1.00 24.87 192 LEU A O 1
ATOM 1536 N N . ALA A 1 193 ? -24.671 -11.164 21.743 1.00 25.92 193 ALA A N 1
ATOM 1537 C CA . ALA A 1 193 ? -25.917 -10.452 21.596 1.00 25.61 193 ALA A CA 1
ATOM 1538 C C . ALA A 1 193 ? -26.008 -9.774 20.248 1.00 25.59 193 ALA A C 1
ATOM 1539 O O . ALA A 1 193 ? -27.105 -9.588 19.740 1.00 25.45 193 ALA A O 1
ATOM 1541 N N . GLN A 1 194 ? -24.861 -9.387 19.687 1.00 26.22 194 GLN A N 1
ATOM 1542 C CA . GLN A 1 194 ? -24.838 -8.701 18.388 1.00 27.13 194 GLN A CA 1
ATOM 1543 C C . GLN A 1 194 ? -24.340 -9.594 17.234 1.00 25.84 194 GLN A C 1
ATOM 1544 O O . GLN A 1 194 ? -24.045 -9.093 16.140 1.00 25.41 194 GLN A O 1
ATOM 1550 N N . ALA A 1 195 ? -24.253 -10.896 17.493 1.00 24.91 195 ALA A N 1
ATOM 1551 C CA . ALA A 1 195 ? -23.719 -11.865 16.521 1.00 23.84 195 ALA A CA 1
ATOM 1552 C C . ALA A 1 195 ? -24.804 -12.513 15.641 1.00 22.88 195 ALA A C 1
ATOM 1553 O O . ALA A 1 195 ? -25.749 -13.122 16.141 1.00 22.49 195 ALA A O 1
ATOM 1555 N N . ASP A 1 196 ? -24.654 -12.394 14.325 1.00 21.63 196 ASP A N 1
ATOM 1556 C CA . ASP A 1 196 ? -25.582 -13.053 13.405 1.00 20.30 196 ASP A CA 1
ATOM 1557 C C . ASP A 1 196 ? -25.109 -14.472 13.126 1.00 19.01 196 ASP A C 1
ATOM 1558 O O . ASP A 1 196 ? -25.922 -15.397 12.973 1.00 18.67 196 ASP A O 1
ATOM 1563 N N . VAL A 1 197 ? -23.788 -14.610 13.047 1.00 19.10 197 VAL A N 1
ATOM 1564 C CA . VAL A 1 197 ? -23.142 -15.892 12.811 1.00 19.38 197 VAL A CA 1
ATOM 1565 C C . VAL A 1 197 ? -22.079 -16.020 13.893 1.00 20.71 197 VAL A C 1
ATOM 1566 O O . VAL A 1 197 ? -21.355 -15.049 14.176 1.00 21.96 197 VAL A O 1
ATOM 1570 N N . ILE A 1 198 ? -21.997 -17.200 14.498 1.00 20.39 198 ILE A N 1
ATOM 1571 C CA . ILE A 1 198 ? -20.997 -17.496 15.519 1.00 19.66 198 ILE A CA 1
ATOM 1572 C C . ILE A 1 198 ? -20.186 -18.701 15.076 1.00 19.40 198 ILE A C 1
ATOM 1573 O O . ILE A 1 198 ? -20.759 -19.732 14.692 1.00 18.34 198 ILE A O 1
ATOM 1578 N N . VAL A 1 199 ? -18.858 -18.572 15.112 1.00 19.32 199 VAL A N 1
ATOM 1579 C CA . VAL A 1 199 ? -17.989 -19.691 14.740 1.00 19.17 199 VAL A CA 1
ATOM 1580 C C . VAL A 1 199 ? -17.094 -20.033 15.932 1.00 20.02 199 VAL A C 1
ATOM 1581 O O . VAL A 1 199 ? -16.200 -19.262 16.284 1.00 19.56 199 VAL A O 1
ATOM 1585 N N . SER A 1 200 ? -17.374 -21.170 16.556 1.00 21.03 200 SER A N 1
ATOM 1586 C CA . SER A 1 200 ? -16.535 -21.721 17.622 1.00 22.34 200 SER A CA 1
ATOM 1587 C C . SER A 1 200 ? -15.408 -22.626 17.094 1.00 23.96 200 SER A C 1
ATOM 1588 O O . SER A 1 200 ? -15.648 -23.671 16.481 1.00 24.47 200 SER A O 1
ATOM 1591 N N . VAL A 1 201 ? -14.170 -22.194 17.293 1.00 24.83 201 VAL A N 1
ATOM 1592 C CA . VAL A 1 201 ? -13.024 -22.961 16.846 1.00 26.31 201 VAL A CA 1
ATOM 1593 C C . VAL A 1 201 ? -12.061 -23.066 18.024 1.00 28.25 201 VAL A C 1
ATOM 1594 O O . VAL A 1 201 ? -10.877 -22.771 17.888 1.00 28.94 201 VAL A O 1
ATOM 1598 N N . LEU A 1 202 ? -12.574 -23.456 19.185 1.00 29.56 202 LEU A N 1
ATOM 1599 C CA . LEU A 1 202 ? -11.777 -23.354 20.412 1.00 30.56 202 LEU A CA 1
ATOM 1600 C C . LEU A 1 202 ? -11.055 -24.650 20.736 1.00 30.95 202 LEU A C 1
ATOM 1601 O O . LEU A 1 202 ? -11.620 -25.734 20.538 1.00 30.70 202 LEU A O 1
ATOM 1606 N N . PRO A 1 203 ? -9.815 -24.541 21.261 1.00 32.56 203 PRO A N 1
ATOM 1607 C CA . PRO A 1 203 ? -9.172 -25.707 21.869 1.00 33.73 203 PRO A CA 1
ATOM 1608 C C . PRO A 1 203 ? -9.978 -26.128 23.103 1.00 35.64 203 PRO A C 1
ATOM 1609 O O . PRO A 1 203 ? -10.609 -25.277 23.751 1.00 35.92 203 PRO A O 1
ATOM 1613 N N . ALA A 1 204 ? -9.991 -27.423 23.410 1.00 37.23 204 ALA A N 1
ATOM 1614 C CA . ALA A 1 204 ? -10.760 -27.918 24.556 1.00 38.57 204 ALA A CA 1
ATOM 1615 C C . ALA A 1 204 ? -9.983 -27.769 25.871 1.00 39.77 204 ALA A C 1
ATOM 1616 O O . ALA A 1 204 ? -9.213 -28.644 26.250 1.00 39.81 204 ALA A O 1
ATOM 1618 N N . THR A 1 205 ? -10.188 -26.631 26.532 1.00 41.02 205 THR A N 1
ATOM 1619 C CA . THR A 1 205 ? -9.616 -26.323 27.844 1.00 42.17 205 THR A CA 1
ATOM 1620 C C . THR A 1 205 ? -10.728 -26.563 28.866 1.00 42.98 205 THR A C 1
ATOM 1621 O O . THR A 1 205 ? -11.890 -26.725 28.484 1.00 43.28 205 THR A O 1
ATOM 1625 N N . ARG A 1 206 ? -10.385 -26.604 30.154 1.00 43.41 206 ARG A N 1
ATOM 1626 C CA . ARG A 1 206 ? -11.408 -26.651 31.206 1.00 43.81 206 ARG A CA 1
ATOM 1627 C C . ARG A 1 206 ? -12.318 -25.410 31.169 1.00 43.12 206 ARG A C 1
ATOM 1628 O O . ARG A 1 206 ? -13.506 -25.487 31.503 1.00 43.16 206 ARG A O 1
ATOM 1636 N N . GLU A 1 207 ? -11.759 -24.283 30.728 1.00 42.42 207 GLU A N 1
ATOM 1637 C CA . GLU A 1 207 ? -12.492 -23.016 30.647 1.00 42.08 207 GLU A CA 1
ATOM 1638 C C . GLU A 1 207 ? -13.432 -22.950 29.438 1.00 41.67 207 GLU A C 1
ATOM 1639 O O . GLU A 1 207 ? -14.409 -22.195 29.443 1.00 41.43 207 GLU A O 1
ATOM 1645 N N . THR A 1 208 ? -13.127 -23.733 28.4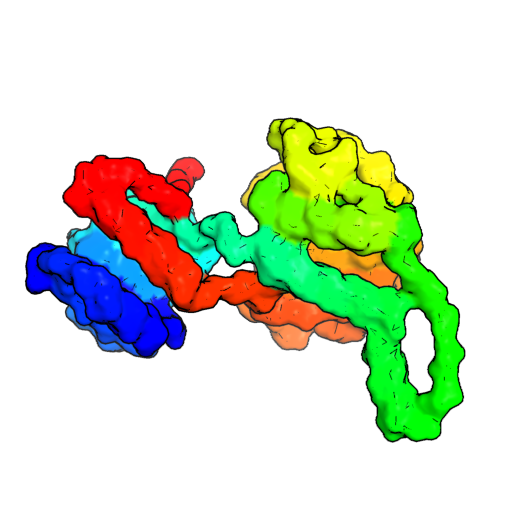05 1.00 41.39 208 THR A N 1
ATOM 1646 C CA . THR A 1 208 ? -13.979 -23.823 27.212 1.00 40.94 208 THR A CA 1
ATOM 1647 C C . THR A 1 208 ? -14.937 -25.012 27.289 1.00 40.85 208 THR A C 1
ATOM 1648 O O . THR A 1 208 ? -15.730 -25.234 26.370 1.00 40.97 208 THR A O 1
ATOM 1652 N N . HIS A 1 209 ? -14.855 -25.785 28.369 1.00 40.82 209 HIS A N 1
ATOM 1653 C CA . HIS A 1 209 ? -15.748 -26.922 28.541 1.00 41.08 209 HIS A CA 1
ATOM 1654 C C . HIS A 1 209 ? -17.174 -26.430 28.737 1.00 40.80 209 HIS A C 1
ATOM 1655 O O . HIS A 1 209 ? -17.482 -25.726 29.716 1.00 40.85 209 HIS A O 1
ATOM 1662 N N . HIS A 1 210 ? -18.025 -26.767 27.770 1.00 39.88 210 HIS A N 1
ATOM 1663 C CA . HIS A 1 210 ? -19.430 -26.358 27.767 1.00 39.28 210 HIS A CA 1
ATOM 1664 C C . HIS A 1 210 ? -19.616 -24.839 27.819 1.00 38.07 210 HIS A C 1
ATOM 1665 O O . HIS A 1 210 ? -20.469 -24.336 28.559 1.00 37.77 210 HIS A O 1
ATOM 1672 N N . LEU A 1 211 ? -18.803 -24.117 27.048 1.00 37.17 211 LEU A N 1
ATOM 1673 C CA . LEU A 1 211 ? -19.003 -22.683 26.838 1.00 36.51 211 LEU A CA 1
ATOM 1674 C C . LEU A 1 211 ? -20.439 -22.421 26.461 1.00 36.39 211 LEU A C 1
ATOM 1675 O O . LEU A 1 211 ? -21.119 -21.593 27.073 1.00 36.15 211 LEU A O 1
ATOM 1680 N N . PHE A 1 212 ? -20.886 -23.129 25.428 1.00 36.16 212 PHE A N 1
ATOM 1681 C CA . PHE A 1 212 ? -22.249 -23.028 24.958 1.00 35.84 212 PHE A CA 1
ATOM 1682 C C . PHE A 1 212 ? -23.076 -23.891 25.851 1.00 37.60 212 PHE A C 1
ATOM 1683 O O . PHE A 1 212 ? -23.390 -25.060 25.594 1.00 36.92 212 PHE A O 1
ATOM 1691 N N . THR A 1 213 ? -23.378 -23.242 26.960 1.00 39.83 213 THR A N 1
ATOM 1692 C CA . THR A 1 213 ? -23.838 -23.894 28.127 1.00 41.99 213 THR A CA 1
ATOM 1693 C C . THR A 1 213 ? -25.319 -24.025 27.950 1.00 43.78 213 THR A C 1
ATOM 1694 O O . THR A 1 213 ? -25.976 -23.154 27.348 1.00 43.78 213 THR A O 1
ATOM 1698 N N . ALA A 1 214 ? -25.828 -25.134 28.472 1.00 45.17 214 ALA A N 1
ATOM 1699 C CA . ALA A 1 214 ? -27.244 -25.322 28.673 1.00 46.18 214 ALA A CA 1
ATOM 1700 C C . ALA A 1 214 ? -28.067 -24.151 28.152 1.00 47.06 214 ALA A C 1
ATOM 1701 O O . ALA A 1 214 ? -28.609 -24.190 27.043 1.00 47.37 214 ALA A O 1
ATOM 1703 N N . SER A 1 215 ? -28.150 -23.095 28.942 1.00 47.75 215 SER A N 1
ATOM 1704 C CA . SER A 1 215 ? -29.146 -22.106 28.640 1.00 48.49 215 SER A CA 1
ATOM 1705 C C . SER A 1 215 ? -28.626 -20.694 28.718 1.00 48.98 215 SER A C 1
ATOM 1706 O O . SER A 1 215 ? -28.738 -19.948 27.742 1.00 49.05 215 SER A O 1
ATOM 1709 N N . ARG A 1 216 ? -28.062 -20.335 29.870 1.00 49.11 216 ARG A N 1
ATOM 1710 C CA . ARG A 1 216 ? -27.596 -18.973 30.120 1.00 49.41 216 ARG A CA 1
ATOM 1711 C C . ARG A 1 216 ? -27.063 -18.368 28.825 1.00 48.53 216 ARG A C 1
ATOM 1712 O O . ARG A 1 216 ? -27.496 -17.291 28.403 1.00 48.11 216 ARG A O 1
ATOM 1720 N N . PHE A 1 217 ? -26.139 -19.098 28.199 1.00 48.08 217 PHE A N 1
ATOM 1721 C CA . PHE A 1 217 ? -25.499 -18.697 26.954 1.00 47.75 217 PHE A CA 1
ATOM 1722 C C . PHE A 1 217 ? -26.465 -18.643 25.777 1.00 47.29 217 PHE A C 1
ATOM 1723 O O . PHE A 1 217 ? -26.519 -17.646 25.054 1.00 47.01 217 PHE A O 1
ATOM 1731 N N . GLU A 1 218 ? -27.221 -19.721 25.592 1.00 47.29 218 GLU A N 1
ATOM 1732 C CA . GLU A 1 218 ? -28.111 -19.848 24.441 1.00 47.65 218 GLU A CA 1
ATOM 1733 C C . GLU A 1 218 ? -29.125 -18.708 24.412 1.00 48.06 218 GLU A C 1
ATOM 1734 O O . GLU A 1 218 ? -29.693 -18.394 23.362 1.00 48.35 218 GLU A O 1
ATOM 1740 N N . HIS A 1 219 ? -29.329 -18.071 25.564 1.00 48.28 219 HIS A N 1
ATOM 1741 C CA . HIS A 1 219 ? -30.063 -16.816 25.607 1.00 48.14 219 HIS A CA 1
ATOM 1742 C C . HIS A 1 219 ? -29.260 -15.770 24.839 1.00 47.29 219 HIS A C 1
ATOM 1743 O O . HIS A 1 219 ? -28.705 -14.836 25.413 1.00 46.60 219 HIS A O 1
ATOM 1750 N N . CYS A 1 220 ? -29.174 -15.986 23.522 1.00 47.21 220 CYS A N 1
ATOM 1751 C CA . CYS A 1 220 ? -28.524 -15.041 22.620 1.00 46.61 220 CYS A CA 1
ATOM 1752 C C . CYS A 1 220 ? -28.816 -15.153 21.110 1.00 44.90 220 CYS A C 1
ATOM 1753 O O . CYS A 1 220 ? -27.977 -15.630 20.336 1.00 45.61 220 CYS A O 1
ATOM 1756 N N . LYS A 1 221 ? -30.019 -14.721 20.741 1.00 42.74 221 LYS A N 1
ATOM 1757 C CA . LYS A 1 221 ? -30.403 -14.241 19.394 1.00 41.22 221 LYS A CA 1
ATOM 1758 C C . LYS A 1 221 ? -31.192 -15.233 18.545 1.00 39.44 221 LYS A C 1
ATOM 1759 O O . LYS A 1 221 ? -30.704 -16.328 18.245 1.00 39.54 221 LYS A O 1
ATOM 1765 N N . PRO A 1 222 ? -32.419 -14.839 18.153 1.00 37.56 222 PRO A N 1
ATOM 1766 C CA . PRO A 1 222 ? -33.405 -15.679 17.481 1.00 35.88 222 PRO A CA 1
ATOM 1767 C C . PRO A 1 222 ? -32.930 -16.343 16.192 1.00 33.72 222 PRO A C 1
ATOM 1768 O O . PRO A 1 222 ? -33.259 -17.500 15.951 1.00 34.06 222 PRO A O 1
ATOM 1772 N N . GLY A 1 223 ? -32.192 -15.607 15.364 1.00 31.39 223 GLY A N 1
ATOM 1773 C CA . GLY A 1 223 ? -31.847 -16.069 14.019 1.00 28.59 223 GLY A CA 1
ATOM 1774 C C . GLY A 1 223 ? -30.360 -16.302 13.825 1.00 26.31 223 GLY A C 1
ATOM 1775 O O . GLY A 1 223 ? -29.879 -16.369 12.695 1.00 27.08 223 GLY A O 1
ATOM 1776 N N . ALA A 1 224 ? -29.632 -16.443 14.923 1.00 23.11 224 ALA A N 1
ATOM 1777 C CA . ALA A 1 224 ? -28.194 -16.638 14.857 1.00 21.11 224 ALA A CA 1
ATOM 1778 C C . ALA A 1 224 ? -27.884 -18.047 14.386 1.00 20.14 224 ALA A C 1
ATOM 1779 O O . ALA A 1 224 ? -28.646 -18.972 14.635 1.00 19.24 224 ALA A O 1
ATOM 1781 N N . ILE A 1 225 ? -26.753 -18.178 13.716 1.00 19.43 225 ILE A N 1
ATOM 1782 C CA . ILE A 1 225 ? -26.309 -19.463 13.204 1.00 19.47 225 ILE A CA 1
ATOM 1783 C C . ILE A 1 225 ? -25.029 -19.716 13.962 1.00 18.57 225 ILE A C 1
ATOM 1784 O O . ILE A 1 225 ? -24.122 -18.891 13.944 1.00 19.64 225 ILE A O 1
ATOM 1789 N N . LEU A 1 226 ? -24.962 -20.856 14.626 1.00 18.69 226 LEU A N 1
ATOM 1790 C CA . LEU A 1 226 ? -23.766 -21.259 15.364 1.00 17.87 226 LEU A CA 1
ATOM 1791 C C . LEU A 1 226 ? -23.048 -22.409 14.689 1.00 17.34 226 LEU A C 1
ATOM 1792 O O . LEU A 1 226 ? -23.673 -23.425 14.457 1.00 17.95 226 LEU A O 1
ATOM 1797 N N . PHE A 1 227 ? -21.750 -22.241 14.410 1.00 16.64 227 PHE A N 1
ATOM 1798 C CA . PHE A 1 227 ? -20.876 -23.327 13.910 1.00 16.31 227 PHE A CA 1
ATOM 1799 C C . PHE A 1 227 ? -19.981 -23.821 15.025 1.00 17.64 227 PHE A C 1
ATOM 1800 O O . PHE A 1 227 ? -19.346 -23.008 15.724 1.00 17.72 227 PHE A O 1
ATOM 1808 N N . ASN A 1 228 ? -19.858 -25.140 15.143 1.00 18.03 228 ASN A N 1
ATOM 1809 C CA . ASN A 1 228 ? -18.799 -25.683 15.967 1.00 17.67 228 ASN A CA 1
ATOM 1810 C C . ASN A 1 228 ? -17.907 -26.589 15.166 1.00 18.15 228 ASN A C 1
ATOM 1811 O O . ASN A 1 228 ? -18.333 -27.662 14.728 1.00 17.72 228 ASN A O 1
ATOM 1816 N N . VAL A 1 229 ? -16.675 -26.137 14.978 1.00 20.30 229 VAL A N 1
ATOM 1817 C CA . VAL A 1 229 ? -15.690 -26.895 14.224 1.00 23.28 229 VAL A CA 1
ATOM 1818 C C . VAL A 1 229 ? -14.408 -27.148 15.049 1.00 24.72 229 VAL A C 1
ATOM 1819 O O . VAL A 1 229 ? -13.414 -27.636 14.510 1.00 26.01 229 VAL A O 1
ATOM 1823 N N . GLY A 1 230 ? -14.428 -26.790 16.337 1.00 24.52 230 GLY A N 1
ATOM 1824 C CA . GLY A 1 230 ? -13.303 -27.053 17.246 1.00 24.89 230 GLY A CA 1
ATOM 1825 C C . GLY A 1 230 ? -13.344 -28.456 17.830 1.00 25.50 230 GLY A C 1
ATOM 1826 O O . GLY A 1 230 ? -12.819 -29.393 17.235 1.00 25.46 230 GLY A O 1
ATOM 1827 N N . ARG A 1 231 ? -13.960 -28.612 19.000 1.00 26.76 231 ARG A N 1
ATOM 1828 C CA . ARG A 1 231 ? -14.171 -29.950 19.574 1.00 28.29 231 ARG A CA 1
ATOM 1829 C C . ARG A 1 231 ? -15.583 -30.026 20.114 1.00 28.23 231 ARG A C 1
ATOM 1830 O O . ARG A 1 231 ? -16.129 -29.015 20.553 1.00 28.53 231 ARG A O 1
ATOM 1838 N N . GLY A 1 232 ? -16.165 -31.221 20.109 1.00 28.54 232 GLY A N 1
ATOM 1839 C CA . GLY A 1 232 ? -17.517 -31.421 20.611 1.00 29.98 232 GLY A CA 1
ATOM 1840 C C . GLY A 1 232 ? -17.751 -30.768 21.961 1.00 31.06 232 GLY A C 1
ATOM 1841 O O . GLY A 1 232 ? -18.866 -30.348 22.278 1.00 30.69 232 GLY A O 1
ATOM 1842 N N . ASN A 1 233 ? -16.672 -30.687 22.737 1.00 32.63 233 ASN A N 1
ATOM 1843 C CA . ASN A 1 233 ? -16.652 -30.178 24.111 1.00 33.94 233 ASN A CA 1
ATOM 1844 C C . ASN A 1 233 ? -17.153 -28.770 24.381 1.00 33.45 233 ASN A C 1
ATOM 1845 O O . ASN A 1 233 ? -17.531 -28.452 25.524 1.00 33.51 233 ASN A O 1
ATOM 1850 N N . ALA A 1 234 ? -17.115 -27.922 23.356 1.00 32.72 234 ALA A N 1
ATOM 1851 C CA . ALA A 1 234 ? -17.512 -26.534 23.492 1.00 32.04 234 ALA A CA 1
ATOM 1852 C C . ALA A 1 234 ? -18.999 -26.421 23.803 1.00 31.91 234 ALA A C 1
ATOM 1853 O O . ALA A 1 234 ? -19.455 -25.420 24.370 1.00 31.72 234 ALA A O 1
ATOM 1855 N N . ILE A 1 235 ? -19.744 -27.467 23.460 1.00 31.80 235 ILE A N 1
ATOM 1856 C CA . ILE A 1 235 ? -21.196 -27.410 23.484 1.00 32.12 235 ILE A CA 1
ATOM 1857 C C . ILE A 1 235 ? -21.787 -28.533 24.322 1.00 32.55 235 ILE A C 1
ATOM 1858 O O . ILE A 1 235 ? -21.475 -29.700 24.115 1.00 32.23 235 ILE A O 1
ATOM 1863 N N . ASN A 1 236 ? -22.647 -28.169 25.269 1.00 33.90 236 ASN A N 1
ATOM 1864 C CA . ASN A 1 236 ? -23.492 -29.166 25.907 1.00 34.89 236 ASN A CA 1
ATOM 1865 C C . ASN A 1 236 ? -24.625 -29.454 24.951 1.00 34.82 236 ASN A C 1
ATOM 1866 O O . ASN A 1 236 ? -25.465 -28.586 24.684 1.00 34.55 236 ASN A O 1
ATOM 1871 N N . GLU A 1 237 ? -24.639 -30.676 24.438 1.00 35.31 237 GLU A N 1
ATOM 1872 C CA . GLU A 1 237 ? -25.519 -31.031 23.331 1.00 35.48 237 GLU A CA 1
ATOM 1873 C C . GLU A 1 237 ? -26.994 -31.025 23.728 1.00 35.01 237 GLU A C 1
ATOM 1874 O O . GLU A 1 237 ? -27.849 -30.577 22.950 1.00 34.47 237 GLU A O 1
ATOM 1880 N N . GLY A 1 238 ? -27.273 -31.478 24.951 1.00 34.72 238 GLY A N 1
ATOM 1881 C CA . GLY A 1 238 ? -28.645 -31.526 25.485 1.00 34.71 238 GLY A CA 1
ATOM 1882 C C . GLY A 1 238 ? -29.289 -30.157 25.499 1.00 34.34 238 GLY A C 1
ATOM 1883 O O . GLY A 1 238 ? -30.476 -29.990 25.201 1.00 34.95 238 GLY A O 1
ATOM 1884 N N . ASP A 1 239 ? -28.480 -29.156 25.801 1.00 33.40 239 ASP A N 1
ATOM 1885 C CA . ASP A 1 239 ? -28.991 -27.815 25.924 1.00 32.96 239 ASP A CA 1
ATOM 1886 C C . ASP A 1 239 ? -28.949 -26.996 24.613 1.00 31.44 239 ASP A C 1
ATOM 1887 O O . ASP A 1 239 ? -29.732 -26.063 24.436 1.00 31.49 239 ASP A O 1
ATOM 1892 N N . LEU A 1 240 ? -28.051 -27.370 23.699 1.00 29.70 240 LEU A N 1
ATOM 1893 C CA . LEU A 1 240 ? -28.102 -26.898 22.300 1.00 27.38 240 LEU A CA 1
ATOM 1894 C C . LEU A 1 240 ? -29.418 -27.309 21.660 1.00 26.97 240 LEU A C 1
ATOM 1895 O O . LEU A 1 240 ? -30.056 -26.514 20.981 1.00 26.20 240 LEU A O 1
ATOM 1900 N N . LEU A 1 241 ? -29.807 -28.558 21.879 1.00 27.53 241 LEU A N 1
ATOM 1901 C CA . LEU A 1 241 ? -31.059 -29.088 21.356 1.00 28.46 241 LEU A CA 1
ATOM 1902 C C . LEU A 1 241 ? -32.277 -28.260 21.751 1.00 29.06 241 LEU A C 1
ATOM 1903 O O . LEU A 1 241 ? -33.060 -27.838 20.903 1.00 29.67 241 LEU A O 1
ATOM 1908 N N . THR A 1 242 ? -32.432 -28.030 23.056 1.00 29.30 242 THR A N 1
ATOM 1909 C CA . THR A 1 242 ? -33.563 -27.285 23.576 1.00 28.71 242 THR A CA 1
ATOM 1910 C C . THR A 1 242 ? -33.526 -25.860 23.040 1.00 27.50 242 THR A C 1
ATOM 1911 O O . THR A 1 242 ? -34.558 -25.311 22.694 1.00 27.51 242 THR A O 1
ATOM 1915 N N . ALA A 1 243 ? -32.328 -25.285 22.939 1.00 27.05 243 ALA A N 1
ATOM 1916 C CA . ALA A 1 243 ? -32.150 -23.956 22.328 1.00 27.08 243 ALA A CA 1
ATOM 1917 C C . ALA A 1 243 ? -32.726 -23.874 20.911 1.00 27.39 243 ALA A C 1
ATOM 1918 O O . ALA A 1 243 ? -33.439 -22.920 20.575 1.00 26.74 243 ALA A O 1
ATOM 1920 N N . LEU A 1 244 ? -32.406 -24.887 20.096 1.00 27.86 244 LEU A N 1
ATOM 1921 C CA . LEU A 1 244 ? -32.882 -24.990 18.717 1.00 28.15 244 LEU A CA 1
ATOM 1922 C C . LEU A 1 244 ? -34.370 -25.305 18.644 1.00 30.36 244 LEU A C 1
ATOM 1923 O O . LEU A 1 244 ? -35.039 -24.915 17.694 1.00 30.66 244 LEU A O 1
ATOM 1928 N N . ARG A 1 245 ? -34.883 -26.012 19.646 1.00 32.37 245 ARG A N 1
ATOM 1929 C CA . ARG A 1 245 ? -36.305 -26.368 19.679 1.00 34.42 245 ARG A CA 1
ATOM 1930 C C . ARG A 1 245 ? -37.240 -25.221 20.131 1.00 34.91 245 ARG A C 1
ATOM 1931 O O . ARG A 1 245 ? -38.426 -25.207 19.793 1.00 34.66 245 ARG A O 1
ATOM 1939 N N . THR A 1 246 ? -36.694 -24.261 20.872 1.00 35.85 246 THR A N 1
ATOM 1940 C CA . THR A 1 246 ? -37.508 -23.214 21.505 1.00 36.56 246 THR A CA 1
ATOM 1941 C C . THR A 1 246 ? -37.178 -21.807 20.997 1.00 36.54 246 THR A C 1
ATOM 1942 O O . THR A 1 246 ? -37.480 -20.807 21.663 1.00 36.61 246 THR A O 1
ATOM 1946 N N . GLY A 1 247 ? -36.552 -21.736 19.825 1.00 35.84 247 GLY A N 1
ATOM 1947 C CA . GLY A 1 247 ? -36.270 -20.459 19.168 1.00 35.32 247 GLY A CA 1
ATOM 1948 C C . GLY A 1 247 ? -35.213 -19.602 19.841 1.00 34.87 247 GLY A C 1
ATOM 1949 O O . GLY A 1 247 ? -35.218 -18.376 19.699 1.00 35.73 247 GLY A O 1
ATOM 1950 N N . LYS A 1 248 ? -34.304 -20.244 20.567 1.00 33.87 248 LYS A N 1
ATOM 1951 C CA . LYS A 1 248 ? -33.234 -19.536 21.260 1.00 32.89 248 LYS A CA 1
ATOM 1952 C C . LYS A 1 248 ? -32.051 -19.269 20.330 1.00 31.40 248 LYS A C 1
ATOM 1953 O O . LYS A 1 248 ? -31.235 -18.364 20.575 1.00 30.60 248 LYS A O 1
ATOM 1959 N N . LEU A 1 249 ? -31.986 -20.068 19.263 1.00 30.66 249 LEU A N 1
ATOM 1960 C CA . LEU A 1 249 ? -30.914 -20.043 18.270 1.00 29.40 249 LEU A CA 1
ATOM 1961 C C . LEU A 1 249 ? -31.540 -20.441 16.941 1.00 27.32 249 LEU A C 1
ATOM 1962 O O . LEU A 1 249 ? -32.474 -21.249 16.913 1.00 27.54 249 LEU A O 1
ATOM 1967 N N . GLY A 1 250 ? -31.044 -19.876 15.840 1.00 25.18 250 GLY A N 1
ATOM 1968 C CA . GLY A 1 250 ? -31.707 -20.074 14.540 1.00 23.79 250 GLY A CA 1
ATOM 1969 C C . GLY A 1 250 ? -31.346 -21.430 13.953 1.00 23.19 250 GLY A C 1
ATOM 1970 O O . GLY A 1 250 ? -32.216 -22.231 13.566 1.00 23.10 250 GLY A O 1
ATOM 1971 N N . MET A 1 251 ? -30.050 -21.679 13.896 1.00 22.64 251 MET A N 1
ATOM 1972 C CA . MET A 1 251 ? -29.544 -22.901 13.287 1.00 22.66 251 MET A CA 1
ATOM 1973 C C . MET A 1 251 ? -28.237 -23.258 13.951 1.00 20.88 251 MET A C 1
ATOM 1974 O O . MET A 1 251 ? -27.548 -22.377 14.485 1.00 20.32 251 MET A O 1
ATOM 1979 N N . ALA A 1 252 ? -27.873 -24.541 13.903 1.00 19.59 252 ALA A N 1
ATOM 1980 C CA . ALA A 1 252 ? -26.537 -24.963 14.318 1.00 17.16 252 ALA A CA 1
ATOM 1981 C C . ALA A 1 252 ? -25.897 -25.841 13.223 1.00 17.12 252 ALA A C 1
ATOM 1982 O O . ALA A 1 252 ? -26.582 -26.663 12.622 1.00 18.57 252 ALA A O 1
ATOM 1984 N N . VAL A 1 253 ? -24.616 -25.621 12.957 1.00 15.94 253 VAL A N 1
ATOM 1985 C CA . VAL A 1 253 ? -23.852 -26.466 12.014 1.00 15.74 253 VAL A CA 1
ATOM 1986 C C . VAL A 1 253 ? -22.707 -27.048 12.791 1.00 15.83 253 VAL A C 1
ATOM 1987 O O . VAL A 1 253 ? -21.809 -26.315 13.215 1.00 15.53 253 VAL A O 1
ATOM 1991 N N . LEU A 1 254 ? -22.713 -28.368 12.948 1.00 16.62 254 LEU A N 1
ATOM 1992 C CA . LEU A 1 254 ? -21.734 -29.007 13.806 1.00 16.27 254 LEU A CA 1
ATOM 1993 C C . LEU A 1 254 ? -20.930 -30.023 13.036 1.00 15.58 254 LEU A C 1
ATOM 1994 O O . LEU A 1 254 ? -21.511 -30.920 12.427 1.00 15.68 254 LEU A O 1
ATOM 1999 N N . ASP A 1 255 ? -19.607 -29.863 13.060 1.00 15.00 255 ASP A N 1
ATOM 2000 C CA . ASP A 1 255 ? -18.703 -30.798 12.388 1.00 15.09 255 ASP A CA 1
ATOM 2001 C C . ASP A 1 255 ? -18.104 -31.776 13.424 1.00 16.44 255 ASP A C 1
ATOM 2002 O O . ASP A 1 255 ? -17.594 -32.835 13.076 1.00 15.26 255 ASP A O 1
ATOM 2007 N N . VAL A 1 256 ? -18.227 -31.419 14.698 1.00 18.93 256 VAL A N 1
ATOM 2008 C CA . VAL A 1 256 ? -17.574 -32.173 15.794 1.00 20.26 256 VAL A CA 1
ATOM 2009 C C . VAL A 1 256 ? -18.544 -32.421 16.940 1.00 22.07 256 VAL A C 1
ATOM 2010 O O . VAL A 1 256 ? -19.518 -31.685 17.120 1.00 21.84 256 VAL A O 1
ATOM 2014 N N . PHE A 1 257 ? -18.287 -33.483 17.703 1.00 24.48 257 PHE A N 1
ATOM 2015 C CA . PHE A 1 257 ? -19.285 -33.976 18.637 1.00 25.42 257 PHE A CA 1
ATOM 2016 C C . PHE A 1 257 ? -18.645 -34.549 19.889 1.00 26.77 257 PHE A C 1
ATOM 2017 O O . PHE A 1 257 ? -17.480 -34.955 19.855 1.00 26.04 257 PHE A O 1
ATOM 2025 N N . GLU A 1 258 ? -19.416 -34.554 20.977 1.00 28.75 258 GLU A N 1
ATOM 2026 C CA . GLU A 1 258 ? -18.999 -35.175 22.250 1.00 31.37 258 GLU A CA 1
ATOM 2027 C C . GLU A 1 258 ? -18.604 -36.647 22.042 1.00 31.99 258 GLU A C 1
ATOM 2028 O O . GLU A 1 258 ? -17.673 -37.144 22.685 1.00 31.61 258 GLU A O 1
ATOM 2034 N N . GLN A 1 259 ? -19.320 -37.333 21.147 1.00 32.92 259 GLN A N 1
ATOM 2035 C CA . GLN A 1 259 ? -18.980 -38.706 20.743 1.00 34.32 259 GLN A CA 1
ATOM 2036 C C . GLN A 1 259 ? -18.923 -38.833 19.205 1.00 34.10 259 GLN A C 1
ATOM 2037 O O . GLN A 1 259 ? -19.887 -38.490 18.518 1.00 33.71 259 GLN A O 1
ATOM 2043 N N . GLU A 1 260 ? -17.800 -39.314 18.676 1.00 33.95 260 GLU A N 1
ATOM 2044 C CA . GLU A 1 260 ? -17.702 -39.636 17.235 1.00 33.90 260 GLU A CA 1
ATOM 2045 C C . GLU A 1 260 ? -17.123 -41.016 16.902 1.00 33.26 260 GLU A C 1
ATOM 2046 O O . GLU A 1 260 ? -16.179 -41.472 17.558 1.00 33.39 260 GLU A O 1
ATOM 2052 N N . PRO A 1 261 ? -17.685 -41.682 15.875 1.00 31.88 261 PRO A N 1
ATOM 2053 C CA . PRO A 1 261 ? -18.813 -41.179 15.089 1.00 31.24 261 PRO A CA 1
ATOM 2054 C C . PRO A 1 261 ? -20.043 -40.900 15.958 1.00 31.36 261 PRO A C 1
ATOM 2055 O O . PRO A 1 261 ? -20.255 -41.574 16.981 1.00 31.79 261 PRO A O 1
ATOM 2059 N N . LEU A 1 262 ? -20.835 -39.910 15.562 1.00 30.26 262 LEU A N 1
ATOM 2060 C CA . LEU A 1 262 ? -22.070 -39.614 16.272 1.00 30.18 262 LEU A CA 1
ATOM 2061 C C . LEU A 1 262 ? -22.940 -40.866 16.217 1.00 31.50 262 LEU A C 1
ATOM 2062 O O . LEU A 1 262 ? -23.259 -41.340 15.129 1.00 31.42 262 LEU A O 1
ATOM 2067 N N . PRO A 1 263 ? -23.294 -41.434 17.395 1.00 33.38 263 PRO A N 1
ATOM 2068 C CA . PRO A 1 263 ? -24.107 -42.662 17.427 1.00 34.09 263 PRO A CA 1
ATOM 2069 C C . PRO A 1 263 ? -25.370 -42.488 16.607 1.00 35.15 263 PRO A C 1
ATOM 2070 O O . PRO A 1 263 ? -25.989 -41.413 16.645 1.00 35.05 263 PRO A O 1
ATOM 2074 N N . ALA A 1 264 ? -25.759 -43.529 15.876 1.00 36.38 264 ALA A N 1
ATOM 2075 C CA . ALA A 1 264 ? -26.991 -43.486 15.094 1.00 38.19 264 ALA A CA 1
ATOM 2076 C C . ALA A 1 264 ? -28.212 -43.205 15.996 1.00 40.07 264 ALA A C 1
ATOM 2077 O O . ALA A 1 264 ? -29.291 -42.867 15.506 1.00 40.63 264 ALA A O 1
ATOM 2079 N N . ASP A 1 265 ? -27.994 -43.344 17.308 1.00 41.01 265 ASP A N 1
ATOM 2080 C CA . ASP A 1 265 ? -28.954 -43.082 18.387 1.00 41.76 265 ASP A CA 1
ATOM 2081 C C . ASP A 1 265 ? -29.265 -41.613 18.589 1.00 41.06 265 ASP A C 1
ATOM 2082 O O . ASP A 1 265 ? -30.365 -41.270 19.019 1.00 41.65 265 ASP A O 1
ATOM 2087 N N . SER A 1 266 ? -28.281 -40.755 18.323 1.00 39.75 266 SER A N 1
ATOM 2088 C CA . SER A 1 266 ? -28.321 -39.352 18.743 1.00 38.66 266 SER A CA 1
ATOM 2089 C C . SER A 1 266 ? -29.575 -38.608 18.291 1.00 38.17 266 SER A C 1
ATOM 2090 O O . SER A 1 266 ? -29.955 -38.687 17.120 1.00 38.11 266 SER A O 1
ATOM 2093 N N . PRO A 1 267 ? -30.228 -37.889 19.227 1.00 37.56 267 PRO A N 1
ATOM 2094 C CA . PRO A 1 267 ? -31.395 -37.073 18.896 1.00 36.56 267 PRO A CA 1
ATOM 2095 C C . PRO A 1 267 ? -31.013 -35.917 17.978 1.00 35.02 267 PRO A C 1
ATOM 2096 O O . PRO A 1 267 ? -31.883 -35.321 17.339 1.00 34.63 267 PRO A O 1
ATOM 2100 N N . LEU A 1 268 ? -29.714 -35.624 17.923 1.00 33.80 268 LEU A N 1
ATOM 2101 C CA . LEU A 1 268 ? -29.162 -34.587 17.064 1.00 32.40 268 LEU A CA 1
ATOM 2102 C C . LEU A 1 268 ? -29.532 -34.784 15.590 1.00 31.60 268 LEU A C 1
ATOM 2103 O O . LEU A 1 268 ? -29.958 -33.839 14.929 1.00 30.66 268 LEU A O 1
ATOM 2108 N N . TRP A 1 269 ? -29.400 -36.016 15.099 1.00 31.56 269 TRP A N 1
ATOM 2109 C CA . TRP A 1 269 ? -29.660 -36.338 13.693 1.00 31.65 269 TRP A CA 1
ATOM 2110 C C . TRP A 1 269 ? -30.969 -35.747 13.192 1.00 32.76 269 TRP A C 1
ATOM 2111 O O . TRP A 1 269 ? -31.008 -35.116 12.126 1.00 33.03 269 TRP A O 1
ATOM 2122 N N . GLY A 1 270 ? -32.031 -35.938 13.975 1.00 32.81 270 GLY A N 1
ATOM 2123 C CA . GLY A 1 270 ? -33.386 -35.585 13.566 1.00 32.88 270 GLY A CA 1
ATOM 2124 C C . GLY A 1 270 ? -33.835 -34.135 13.679 1.00 32.55 270 GLY A C 1
ATOM 2125 O O . GLY A 1 270 ? -34.862 -33.770 13.109 1.00 32.43 270 GLY A O 1
ATOM 2126 N N . GLN A 1 271 ? -33.069 -33.311 14.393 1.00 32.65 271 GLN A N 1
ATOM 2127 C CA . GLN A 1 271 ? -33.431 -31.907 14.653 1.00 31.91 271 GLN A CA 1
ATOM 2128 C C . GLN A 1 271 ? -33.396 -31.072 13.374 1.00 31.38 271 GLN A C 1
ATOM 2129 O O . GLN A 1 271 ? -32.338 -30.957 12.759 1.00 31.42 271 GLN A O 1
ATOM 2135 N N . PRO A 1 272 ? -34.549 -30.470 12.976 1.00 31.15 272 PRO A N 1
ATOM 2136 C CA . PRO A 1 272 ? -34.687 -29.833 11.655 1.00 30.59 272 PRO A CA 1
ATOM 2137 C C . PRO A 1 272 ? -33.722 -28.685 11.352 1.00 29.94 272 PRO A C 1
ATOM 2138 O O . PRO A 1 272 ? -33.350 -28.496 10.185 1.00 31.26 272 PRO A O 1
ATOM 2142 N N . ASN A 1 273 ? -33.321 -27.935 12.375 1.00 26.98 273 ASN A N 1
ATOM 2143 C CA . ASN A 1 273 ? -32.427 -26.788 12.205 1.00 25.17 273 ASN A CA 1
ATOM 2144 C C . ASN A 1 273 ? -31.037 -27.073 12.766 1.00 23.22 273 ASN A C 1
ATOM 2145 O O . ASN A 1 273 ? -30.334 -26.181 13.247 1.00 23.28 273 ASN A O 1
ATOM 2150 N N . LEU A 1 274 ? -30.637 -28.336 12.670 1.00 22.55 274 LEU A N 1
ATOM 2151 C CA . LEU A 1 274 ? -29.303 -28.742 13.035 1.00 22.11 274 LEU A CA 1
ATOM 2152 C C . LEU A 1 274 ? -28.739 -29.417 11.789 1.00 19.98 274 LEU A C 1
ATOM 2153 O O . LEU A 1 274 ? -29.390 -30.276 11.229 1.00 19.02 274 LEU A O 1
ATOM 2158 N N . ILE A 1 275 ? -27.544 -29.015 11.376 1.00 18.94 275 ILE A N 1
ATOM 2159 C CA . ILE A 1 275 ? -26.882 -29.646 10.242 1.00 18.60 275 ILE A CA 1
ATOM 2160 C C . ILE A 1 275 ? -25.643 -30.366 10.759 1.00 17.75 275 ILE A C 1
ATOM 2161 O O . ILE A 1 275 ? -24.870 -29.817 11.548 1.00 18.26 275 ILE A O 1
ATOM 2166 N N . ILE A 1 276 ? -25.427 -31.574 10.267 1.00 19.02 276 ILE A N 1
ATOM 2167 C CA . ILE A 1 276 ? -24.346 -32.424 10.755 1.00 17.06 276 ILE A CA 1
ATOM 2168 C C . ILE A 1 276 ? -23.402 -32.806 9.627 1.00 15.51 276 ILE A C 1
ATOM 2169 O O . ILE A 1 276 ? -23.844 -33.264 8.583 1.00 15.90 276 ILE A O 1
ATOM 2174 N N . THR A 1 277 ? -22.112 -32.628 9.855 1.00 15.24 277 THR A N 1
ATOM 2175 C CA . THR A 1 277 ? -21.109 -33.148 8.945 1.00 14.42 277 THR A CA 1
ATOM 2176 C C . THR A 1 277 ? -20.159 -34.071 9.716 1.00 14.07 277 THR A C 1
ATOM 2177 O O . THR A 1 277 ? -19.860 -33.803 10.879 1.00 13.85 277 THR A O 1
ATOM 2181 N N . PRO A 1 278 ? -19.650 -35.127 9.061 1.00 13.49 278 PRO A N 1
ATOM 2182 C CA . PRO A 1 278 ? -18.879 -36.152 9.810 1.00 14.30 278 PRO A CA 1
ATOM 2183 C C . PRO A 1 278 ? -17.411 -35.802 10.034 1.00 15.11 278 PRO A C 1
ATOM 2184 O O . PRO A 1 278 ? -16.518 -36.494 9.534 1.00 15.47 278 PRO A O 1
ATOM 2188 N N . HIS A 1 279 ? -17.174 -34.731 10.797 1.00 16.56 279 HIS A N 1
ATOM 2189 C CA . HIS A 1 279 ? -15.830 -34.266 11.110 1.00 18.18 279 HIS A CA 1
ATOM 2190 C C . HIS A 1 279 ? -14.919 -34.206 9.876 1.00 16.89 279 HIS A C 1
ATOM 2191 O O . HIS A 1 279 ? -13.853 -34.823 9.838 1.00 16.57 279 HIS A O 1
ATOM 2198 N N . ASN A 1 280 ? -15.347 -3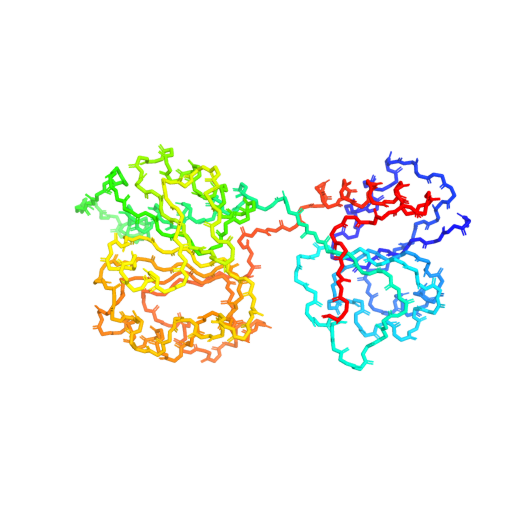3.452 8.867 1.00 15.19 280 ASN A N 1
ATOM 2199 C CA . ASN A 1 280 ? -14.613 -33.381 7.620 1.00 15.13 280 ASN A CA 1
ATOM 2200 C C . ASN A 1 280 ? -14.553 -31.955 7.070 1.00 14.88 280 ASN A C 1
ATOM 2201 O O . ASN A 1 280 ? -14.348 -31.749 5.871 1.00 14.33 280 ASN A O 1
ATOM 2206 N N . SER A 1 281 ? -14.695 -30.972 7.965 1.00 15.44 281 SER A N 1
ATOM 2207 C CA . SER A 1 281 ? -14.666 -29.549 7.546 1.00 14.76 281 SER A CA 1
ATOM 2208 C C . SER A 1 281 ? -13.308 -29.150 6.951 1.00 14.49 281 SER A C 1
ATOM 2209 O O . SER A 1 281 ? -13.238 -28.298 6.054 1.00 14.16 281 SER A O 1
ATOM 2212 N N . ALA A 1 282 ? -12.210 -29.761 7.428 1.00 14.94 282 ALA A N 1
ATOM 2213 C CA . ALA A 1 282 ? -10.913 -29.392 6.902 1.00 15.71 282 ALA A CA 1
ATOM 2214 C C . ALA A 1 282 ? -9.973 -30.588 6.949 1.00 16.43 282 ALA A C 1
ATOM 2215 O O . ALA A 1 282 ? -9.293 -30.795 7.939 1.00 17.27 282 ALA A O 1
ATOM 2217 N N . TYR A 1 283 ? -10.000 -31.359 5.869 1.00 15.29 283 TYR A N 1
ATOM 2218 C CA . TYR A 1 283 ? -9.222 -32.588 5.683 1.00 16.91 283 TYR A CA 1
ATOM 2219 C C . TYR A 1 283 ? -7.745 -32.283 5.692 1.00 15.38 283 TYR A C 1
ATOM 2220 O O . TYR A 1 283 ? -7.344 -31.192 5.312 1.00 14.87 283 TYR A O 1
ATOM 2229 N N . SER A 1 284 ? -6.916 -33.251 6.128 1.00 15.65 284 SER A N 1
ATOM 2230 C CA . SER A 1 284 ? -5.460 -33.078 6.081 1.00 16.11 284 SER A CA 1
ATOM 2231 C C . SER A 1 284 ? -5.010 -33.623 4.743 1.00 16.47 284 SER A C 1
ATOM 2232 O O . SER A 1 284 ? -4.890 -34.857 4.576 1.00 18.08 284 SER A O 1
ATOM 2235 N N . PHE A 1 285 ? -4.755 -32.738 3.794 1.00 14.32 285 PHE A N 1
ATOM 2236 C CA . PHE A 1 285 ? -4.439 -33.159 2.445 1.00 15.61 285 PHE A CA 1
ATOM 2237 C C . PHE A 1 285 ? -2.991 -33.593 2.373 1.00 15.78 285 PHE A C 1
ATOM 2238 O O . PHE A 1 285 ? -2.123 -32.892 2.933 1.00 14.40 285 PHE A O 1
ATOM 2246 N N . PRO A 1 286 ? -2.710 -34.749 1.724 1.00 16.65 286 PRO A N 1
ATOM 2247 C CA . PRO A 1 286 ? -1.357 -35.303 1.879 1.00 17.43 286 PRO A CA 1
ATOM 2248 C C . PRO A 1 286 ? -0.275 -34.387 1.324 1.00 18.32 286 PRO A C 1
ATOM 2249 O O . PRO A 1 286 ? 0.792 -34.298 1.920 1.00 16.67 286 PRO A O 1
ATOM 2253 N N . ASP A 1 287 ? -0.556 -33.685 0.223 1.00 19.89 287 ASP A N 1
ATOM 2254 C CA . ASP A 1 287 ? 0.424 -32.750 -0.336 1.00 21.91 287 ASP A CA 1
ATOM 2255 C C . ASP A 1 287 ? 0.881 -31.747 0.722 1.00 20.64 287 ASP A C 1
ATOM 2256 O O . ASP A 1 287 ? 2.074 -31.437 0.815 1.00 20.58 287 ASP A O 1
ATOM 2261 N N . ASP A 1 288 ? -0.038 -31.251 1.545 1.00 19.19 288 ASP A N 1
ATOM 2262 C CA . ASP A 1 288 ? 0.362 -30.269 2.554 1.00 19.88 288 ASP A CA 1
ATOM 2263 C C . ASP A 1 288 ? 0.973 -30.886 3.799 1.00 18.25 288 ASP A C 1
ATOM 2264 O O . ASP A 1 288 ? 1.892 -30.316 4.391 1.00 17.56 288 ASP A O 1
ATOM 2269 N N . VAL A 1 289 ? 0.461 -32.048 4.185 1.00 16.47 289 VAL A N 1
ATOM 2270 C CA . VAL A 1 289 ? 1.007 -32.757 5.344 1.00 16.26 289 VAL A CA 1
ATOM 2271 C C . VAL A 1 289 ? 2.438 -33.254 5.021 1.00 14.57 289 VAL A C 1
ATOM 2272 O O . VAL A 1 289 ? 3.316 -33.194 5.870 1.00 13.39 289 VAL A O 1
ATOM 2276 N N . ALA A 1 290 ? 2.676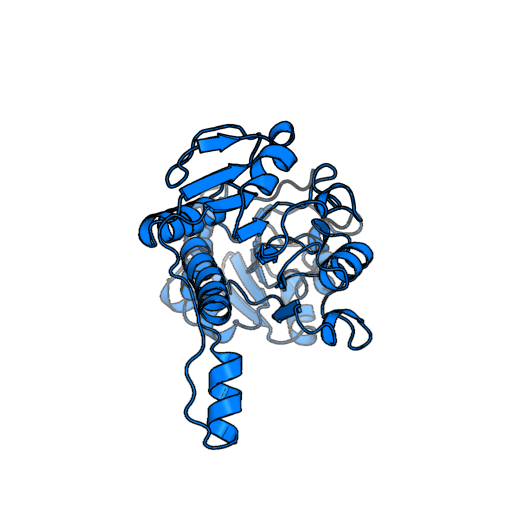 -33.721 3.796 1.00 14.14 290 ALA A N 1
ATOM 2277 C CA . ALA A 1 290 ? 4.008 -34.215 3.434 1.00 15.09 290 ALA A CA 1
ATOM 2278 C C . ALA A 1 290 ? 5.036 -33.102 3.488 1.00 15.51 290 ALA A C 1
ATOM 2279 O O . ALA A 1 290 ? 6.188 -33.325 3.864 1.00 15.21 290 ALA A O 1
ATOM 2281 N N . GLN A 1 291 ? 4.614 -31.895 3.109 1.00 15.15 291 GLN A N 1
ATOM 2282 C CA . GLN A 1 291 ? 5.448 -30.715 3.190 1.00 15.32 291 GLN A CA 1
ATOM 2283 C C . GLN A 1 291 ? 5.821 -30.427 4.647 1.00 14.82 291 GLN A C 1
ATOM 2284 O O . GLN A 1 291 ? 6.974 -30.112 4.929 1.00 14.89 291 GLN A O 1
ATOM 2290 N N . ILE A 1 292 ? 4.862 -30.571 5.567 1.00 13.89 292 ILE A N 1
ATOM 2291 C CA . ILE A 1 292 ? 5.122 -30.420 7.016 1.00 13.44 292 ILE A CA 1
ATOM 2292 C C . ILE A 1 292 ? 6.114 -31.477 7.499 1.00 13.48 292 ILE A C 1
ATOM 2293 O O . ILE A 1 292 ? 7.057 -31.166 8.241 1.00 12.89 292 ILE A O 1
ATOM 2298 N N . PHE A 1 293 ? 5.897 -32.702 7.043 1.00 11.85 293 PHE A N 1
ATOM 2299 C CA . PHE A 1 293 ? 6.785 -33.812 7.392 1.00 12.36 293 PHE A CA 1
ATOM 2300 C C . PHE A 1 293 ? 8.220 -33.548 6.923 1.00 13.06 293 PHE A C 1
ATOM 2301 O O . PHE A 1 293 ? 9.160 -33.635 7.712 1.00 13.39 293 PHE A O 1
ATOM 2309 N N . VAL A 1 294 ? 8.399 -33.207 5.654 1.00 13.61 294 VAL A N 1
ATOM 2310 C CA . VAL A 1 294 ? 9.757 -33.011 5.136 1.00 14.64 294 VAL A CA 1
ATOM 2311 C C . VAL A 1 294 ? 10.485 -31.820 5.795 1.00 14.65 294 VAL A C 1
ATOM 2312 O O . VAL A 1 294 ? 11.679 -31.920 6.070 1.00 15.02 294 VAL A O 1
ATOM 2316 N N . ARG A 1 295 ? 9.780 -30.724 6.083 1.00 14.46 295 ARG A N 1
ATOM 2317 C CA . ARG A 1 295 ? 10.422 -29.587 6.774 1.00 14.81 295 ARG A CA 1
ATOM 2318 C C . ARG A 1 295 ? 10.828 -30.004 8.196 1.00 13.75 295 ARG A C 1
ATOM 2319 O O . ARG A 1 295 ? 11.924 -29.700 8.648 1.00 11.70 295 ARG A O 1
ATOM 2327 N N . ASN A 1 296 ? 9.940 -30.725 8.883 1.00 14.11 296 ASN A N 1
ATOM 2328 C CA . ASN A 1 296 ? 10.244 -31.250 10.211 1.00 13.61 296 ASN A CA 1
ATOM 2329 C C . ASN A 1 296 ? 11.353 -32.293 10.182 1.00 11.82 296 ASN A C 1
ATOM 2330 O O . ASN A 1 296 ? 12.162 -32.364 11.102 1.00 11.06 296 ASN A O 1
ATOM 2335 N N . TYR A 1 297 ? 11.409 -33.085 9.117 1.00 11.91 297 TYR A N 1
ATOM 2336 C CA . TYR A 1 297 ? 12.466 -34.093 8.975 1.00 11.90 297 TYR A CA 1
ATOM 2337 C C . TYR A 1 297 ? 13.850 -33.435 8.922 1.00 13.06 297 TYR A C 1
ATOM 2338 O O . TYR A 1 297 ? 14.778 -33.857 9.620 1.00 13.77 297 TYR A O 1
ATOM 2347 N N . ILE A 1 298 ? 13.977 -32.392 8.108 1.00 13.90 298 ILE A N 1
ATOM 2348 C CA . ILE A 1 298 ? 15.231 -31.601 8.068 1.00 14.37 298 ILE A CA 1
ATOM 2349 C C . ILE A 1 298 ? 15.665 -31.072 9.442 1.00 14.18 298 ILE A C 1
ATOM 2350 O O . ILE A 1 298 ? 16.847 -31.150 9.781 1.00 15.36 298 ILE A O 1
ATOM 2355 N N . ARG A 1 299 ? 14.727 -30.544 10.226 1.00 13.40 299 ARG A N 1
ATOM 2356 C CA . ARG A 1 299 ? 15.038 -30.086 11.592 1.00 13.50 299 ARG A CA 1
ATOM 2357 C C . ARG A 1 299 ? 15.420 -31.278 12.472 1.00 11.98 299 ARG A C 1
ATOM 2358 O O . ARG A 1 299 ? 16.437 -31.268 13.177 1.00 11.46 299 ARG A O 1
ATOM 2366 N N . PHE A 1 300 ? 14.635 -32.346 12.382 1.00 11.31 300 PHE A N 1
ATOM 2367 C CA . PHE A 1 300 ? 14.883 -33.542 13.190 1.00 9.97 300 PHE A CA 1
ATOM 2368 C C . PHE A 1 300 ? 16.291 -34.155 13.057 1.00 9.88 300 PHE A C 1
ATOM 2369 O O . PHE A 1 300 ? 16.942 -34.476 14.066 1.00 8.14 300 PHE A O 1
ATOM 2377 N N . ILE A 1 301 ? 16.756 -34.321 11.822 1.00 10.36 301 ILE A N 1
ATOM 2378 C CA . ILE A 1 301 ? 18.068 -34.954 11.601 1.00 11.01 301 ILE A CA 1
ATOM 2379 C C . ILE A 1 301 ? 19.227 -34.011 11.911 1.00 11.66 301 ILE A C 1
ATOM 2380 O O . ILE A 1 301 ? 20.365 -34.477 12.024 1.00 11.28 301 ILE A O 1
ATOM 2385 N N . ASP A 1 302 ? 18.921 -32.722 12.085 1.00 12.76 302 ASP A N 1
ATOM 2386 C CA . ASP A 1 302 ? 19.906 -31.731 12.561 1.00 15.21 302 ASP A CA 1
ATOM 2387 C C . ASP A 1 302 ? 19.839 -31.525 14.077 1.00 14.42 302 ASP A C 1
ATOM 2388 O O . ASP A 1 302 ? 20.586 -30.728 14.615 1.00 14.37 302 ASP A O 1
ATOM 2393 N N . GLY A 1 303 ? 18.934 -32.225 14.762 1.00 13.23 303 GLY A N 1
ATOM 2394 C CA . GLY A 1 303 ? 18.730 -32.016 16.197 1.00 13.17 303 GLY A CA 1
ATOM 2395 C C . GLY A 1 303 ? 18.040 -30.725 16.614 1.00 13.13 303 GLY A C 1
ATOM 2396 O O . GLY A 1 303 ? 18.085 -30.345 17.788 1.00 13.48 303 GLY A O 1
ATOM 2397 N N . GLN A 1 304 ? 17.410 -30.045 15.665 1.00 13.40 304 GLN A N 1
ATOM 2398 C CA . GLN A 1 304 ? 16.719 -28.780 15.930 1.00 15.34 304 GLN A CA 1
ATOM 2399 C C . GLN A 1 304 ? 15.238 -28.919 16.322 1.00 15.87 304 GLN A C 1
ATOM 2400 O O . GLN A 1 304 ? 14.600 -29.948 16.020 1.00 16.13 304 GLN A O 1
ATOM 2406 N N . PRO A 1 305 ? 14.680 -27.900 17.011 1.00 14.96 305 PRO A N 1
ATOM 2407 C CA . PRO A 1 305 ? 13.290 -28.017 17.491 1.00 15.35 305 PRO A CA 1
ATOM 2408 C C . PRO A 1 305 ? 12.285 -28.252 16.387 1.00 15.16 305 PRO A C 1
ATOM 2409 O O . PRO A 1 305 ? 12.341 -27.605 15.336 1.00 15.81 305 PRO A O 1
ATOM 2413 N N . LEU A 1 306 ? 11.365 -29.194 16.632 1.00 14.00 306 LEU A N 1
ATOM 2414 C CA . LEU A 1 306 ? 10.302 -29.497 15.689 1.00 12.42 306 LEU A CA 1
ATOM 2415 C C . LEU A 1 306 ? 9.144 -28.533 15.814 1.00 15.76 306 LEU A C 1
ATOM 2416 O O . LEU A 1 306 ? 8.860 -28.038 16.916 1.00 16.91 306 LEU A O 1
ATOM 2421 N N . ASP A 1 307 ? 8.514 -28.264 14.680 1.00 15.82 307 ASP A N 1
ATOM 2422 C CA . ASP A 1 307 ? 7.303 -27.443 14.650 1.00 18.13 307 ASP A CA 1
ATOM 2423 C C . ASP A 1 307 ? 6.102 -28.353 14.854 1.00 17.56 307 ASP A C 1
ATOM 2424 O O . ASP A 1 307 ? 6.113 -29.515 14.442 1.00 17.11 307 ASP A O 1
ATOM 2429 N N . GLY A 1 308 ? 5.082 -27.817 15.516 1.00 17.09 308 GLY A N 1
ATOM 2430 C CA . GLY A 1 308 ? 3.862 -28.550 15.790 1.00 16.75 308 GLY A CA 1
ATOM 2431 C C . GLY A 1 308 ? 4.067 -29.510 16.943 1.00 15.63 308 GLY A C 1
ATOM 2432 O O . GLY A 1 308 ? 3.301 -30.453 17.119 1.00 13.91 308 GLY A O 1
ATOM 2433 N N . LYS A 1 309 ? 5.105 -29.264 17.730 1.00 15.92 309 LYS A N 1
ATOM 2434 C CA . LYS A 1 309 ? 5.464 -30.169 18.795 1.00 17.72 309 LYS A CA 1
ATOM 2435 C C . LYS A 1 309 ? 4.407 -30.128 19.884 1.00 19.14 309 LYS A C 1
ATOM 2436 O O . LYS A 1 309 ? 3.973 -29.050 20.305 1.00 19.65 309 LYS A O 1
ATOM 2442 N N . ILE A 1 310 ? 4.046 -31.309 20.364 1.00 19.16 310 ILE A N 1
ATOM 2443 C CA . ILE A 1 310 ? 3.065 -31.484 21.417 1.00 21.10 310 ILE A CA 1
ATOM 2444 C C . ILE A 1 310 ? 3.750 -31.687 22.763 1.00 22.67 310 ILE A C 1
ATOM 2445 O O . ILE A 1 310 ? 4.629 -32.533 22.906 1.00 22.58 310 ILE A O 1
ATOM 2450 N N . ASP A 1 311 ? 3.365 -30.880 23.745 1.00 24.91 311 ASP A N 1
ATOM 2451 C CA . ASP A 1 311 ? 3.883 -31.015 25.103 1.00 28.53 311 ASP A CA 1
ATOM 2452 C C . ASP A 1 311 ? 2.987 -32.007 25.834 1.00 30.39 311 ASP A C 1
ATOM 2453 O O . ASP A 1 311 ? 1.801 -31.742 26.031 1.00 30.71 311 ASP A O 1
ATOM 2458 N N . PHE A 1 312 ? 3.540 -33.154 26.215 1.00 32.43 312 PHE A N 1
ATOM 2459 C CA . PHE A 1 312 ? 2.756 -34.158 26.936 1.00 34.66 312 PHE A CA 1
ATOM 2460 C C . PHE A 1 312 ? 2.194 -33.626 28.280 1.00 37.56 312 PHE A C 1
ATOM 2461 O O . PHE A 1 312 ? 1.092 -34.010 28.696 1.00 38.54 312 PHE A O 1
ATOM 2469 N N . ASP A 1 313 ? 2.927 -32.707 28.912 1.00 38.70 313 ASP A N 1
ATOM 2470 C CA . ASP A 1 313 ? 2.442 -31.985 30.097 1.00 40.23 313 ASP A CA 1
ATOM 2471 C C . ASP A 1 313 ? 1.699 -30.699 29.717 1.00 40.90 313 ASP A C 1
ATOM 2472 O O . ASP A 1 313 ? 0.501 -30.711 29.408 1.00 41.31 313 ASP A O 1
#